Protein 1N83 (pdb70)

Structure (mmCIF, N/CA/C/O backbone):
data_1N83
#
_entry.id   1N83
#
_cell.length_a   54.800
_cell.length_b   49.700
_cell.length_c   60.500
_cell.angle_alpha   90.00
_cell.angle_beta   98.40
_cell.angle_gamma   90.00
#
_symmetry.space_group_name_H-M   'P 1 21 1'
#
loop_
_entity.id
_entity.type
_entity.pdbx_description
1 polymer 'Nuclear receptor ROR-alpha'
2 non-polymer CHOLESTEROL
3 water water
#
loop_
_atom_site.group_PDB
_atom_site.id
_atom_site.type_symbol
_atom_site.label_atom_id
_atom_site.label_alt_id
_atom_site.label_comp_id
_atom_site.label_asym_id
_atom_site.label_entity_id
_atom_site.label_seq_id
_atom_site.pdbx_PDB_ins_code
_atom_site.Cartn_x
_atom_site.Cartn_y
_atom_site.Cartn_z
_atom_site.occupancy
_atom_site.B_iso_or_equiv
_atom_site.auth_seq_id
_atom_site.auth_comp_id
_atom_site.auth_asym_id
_atom_site.auth_atom_id
_atom_site.pdbx_PDB_model_num
ATOM 1 N N . HIS A 1 8 ? -18.463 28.832 -10.254 1.00 38.88 261 HIS A N 1
ATOM 2 C CA . HIS A 1 8 ? -17.572 28.091 -11.191 1.00 38.57 261 HIS A CA 1
ATOM 3 C C . HIS A 1 8 ? -16.601 29.029 -11.923 1.00 37.93 261 HIS A C 1
ATOM 4 O O . HIS A 1 8 ? -15.391 28.907 -11.801 1.00 37.35 261 HIS A O 1
ATOM 11 N N . HIS A 1 9 ? -17.132 29.878 -12.790 1.00 37.09 262 HIS A N 1
ATOM 12 C CA . HIS A 1 9 ? -16.363 30.970 -13.370 1.00 36.79 262 HIS A CA 1
ATOM 13 C C . HIS A 1 9 ? -15.522 31.782 -12.370 1.00 36.28 262 HIS A C 1
ATOM 14 O O . HIS A 1 9 ? -14.378 32.106 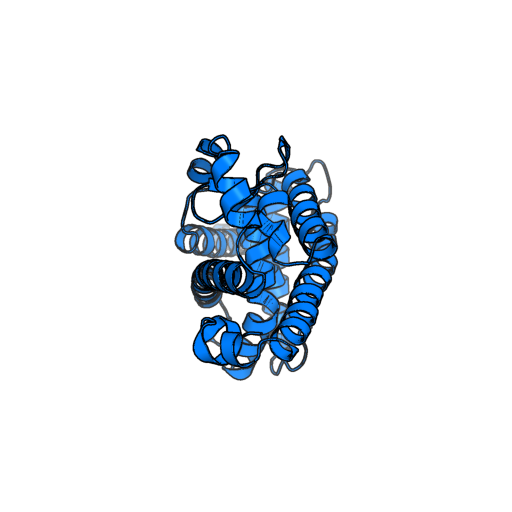-12.676 1.00 35.96 262 HIS A O 1
ATOM 21 N N . LEU A 1 10 ? -16.044 32.087 -11.187 1.00 35.90 263 LEU A N 1
ATOM 22 C CA . LEU A 1 10 ? -15.233 32.804 -10.200 1.00 36.06 263 LEU A CA 1
ATOM 23 C C . LEU A 1 10 ? -14.078 31.927 -9.746 1.00 36.31 263 LEU A C 1
ATOM 24 O O . LEU A 1 10 ? -12.947 32.389 -9.619 1.00 36.41 263 LEU A O 1
ATOM 29 N N . GLU A 1 11 ? -14.369 30.656 -9.503 1.00 36.78 264 GLU A N 1
ATOM 30 C CA . GLU A 1 11 ? -13.346 29.713 -9.061 1.00 37.37 264 GLU A CA 1
ATOM 31 C C . GLU A 1 11 ? -12.200 29.663 -10.069 1.00 37.13 264 GLU A C 1
ATOM 32 O O . GLU A 1 11 ? -11.029 29.605 -9.694 1.00 37.14 264 GLU A O 1
ATOM 38 N N . VAL A 1 12 ? -12.535 29.681 -11.354 1.00 36.68 265 VAL A N 1
ATOM 39 C CA . VAL A 1 12 ? -11.524 29.683 -12.400 1.00 36.50 265 VAL A CA 1
ATOM 40 C C . VAL A 1 12 ? -10.692 30.967 -12.350 1.00 36.37 265 VAL A C 1
ATOM 41 O O . VAL A 1 12 ? -9.471 30.928 -12.475 1.00 36.17 265 VAL A O 1
ATOM 45 N N . LEU A 1 13 ? -11.352 32.106 -12.162 1.00 35.97 266 LEU A N 1
ATOM 46 C CA . LEU A 1 13 ? -10.651 33.384 -12.114 1.00 36.30 266 LEU A CA 1
ATOM 47 C C . LEU A 1 13 ? -9.629 33.428 -10.976 1.00 36.70 266 LEU A C 1
ATOM 48 O O . LEU A 1 13 ? -8.646 34.158 -11.052 1.00 37.05 266 LEU A O 1
ATOM 53 N N . PHE A 1 14 ? -9.862 32.637 -9.937 1.00 37.26 267 PHE A N 1
ATOM 54 C CA . PHE A 1 14 ? -9.000 32.645 -8.754 1.00 38.00 267 PHE A CA 1
ATOM 55 C C . PHE A 1 14 ? -8.012 31.498 -8.636 1.00 38.62 267 PHE A C 1
ATOM 56 O O . PHE A 1 14 ? -7.081 31.567 -7.834 1.00 38.68 267 PHE A O 1
ATOM 64 N N . GLN A 1 15 ? -8.212 30.463 -9.439 1.00 39.30 268 GLN A N 1
ATOM 65 C CA . GLN A 1 15 ? -7.409 29.240 -9.371 1.00 39.80 268 GLN A CA 1
ATOM 66 C C . GLN A 1 15 ? -5.895 29.443 -9.197 1.00 39.58 268 GLN A C 1
ATOM 67 O O . GLN A 1 15 ? -5.276 28.770 -8.369 1.00 39.71 268 GLN A O 1
ATOM 73 N N . GLY A 1 16 ? -5.303 30.351 -9.970 1.00 38.99 269 GLY A N 1
ATOM 74 C CA . GLY A 1 16 ? -3.868 30.596 -9.907 1.00 38.57 269 GLY A CA 1
ATOM 75 C C . GLY A 1 16 ? -3.374 31.064 -8.547 1.00 38.05 269 GLY A C 1
ATOM 76 O O . GLY A 1 16 ? -2.649 30.342 -7.858 1.00 38.11 269 GLY A O 1
ATOM 77 N N . PRO A 1 17 ? -3.743 32.285 -8.168 1.00 37.04 270 PRO A N 1
ATOM 78 C CA . PRO A 1 17 ? -3.379 32.831 -6.860 1.00 36.25 270 PRO A CA 1
ATOM 79 C C . PRO A 1 17 ? -3.867 31.943 -5.720 1.00 35.46 270 PRO A C 1
ATOM 80 O O . PRO A 1 17 ? -3.190 31.845 -4.689 1.00 34.48 270 PRO A O 1
ATOM 84 N N . ALA A 1 18 ? -5.026 31.314 -5.896 1.00 34.32 271 ALA A N 1
ATOM 85 C CA . ALA A 1 18 ? -5.565 30.430 -4.877 1.00 33.89 271 ALA A CA 1
ATOM 86 C C . ALA A 1 18 ? -4.576 29.312 -4.606 1.00 33.49 271 ALA A C 1
ATOM 87 O O . ALA A 1 18 ? -4.355 28.945 -3.459 1.00 32.97 271 ALA A O 1
ATOM 89 N N . GLU A 1 19 ? -3.996 28.775 -5.676 1.00 33.35 272 GLU A N 1
ATOM 90 C CA . GLU A 1 19 ? -3.037 27.680 -5.562 1.00 33.44 272 GLU A CA 1
ATOM 91 C C . GLU A 1 19 ? -1.803 28.134 -4.791 1.00 32.64 272 GLU A C 1
ATOM 92 O O . GLU A 1 19 ? -1.316 27.412 -3.915 1.00 31.92 272 GLU A O 1
ATOM 98 N N . LEU A 1 20 ? -1.309 29.328 -5.112 1.00 32.02 273 LEU A N 1
ATOM 99 C CA . LEU A 1 20 ? -0.130 29.874 -4.449 1.00 31.64 273 LEU A CA 1
ATOM 100 C C . LEU A 1 20 ? -0.432 30.052 -2.979 1.00 30.68 273 LEU A C 1
ATOM 101 O O . LEU A 1 20 ? 0.355 29.656 -2.111 1.00 29.93 273 LEU A O 1
ATOM 106 N N . GLU A 1 21 ? -1.575 30.666 -2.687 1.00 29.59 274 GLU A N 1
ATOM 107 C CA . GLU A 1 21 ? -1.973 30.874 -1.305 1.00 28.89 274 GLU A CA 1
ATOM 108 C C . GLU A 1 21 ? -2.162 29.553 -0.568 1.00 28.26 274 GLU A C 1
ATOM 109 O O . GLU A 1 21 ? -1.740 29.413 0.569 1.00 27.97 274 GLU A O 1
ATOM 115 N N . HIS A 1 22 ? -2.807 28.588 -1.212 1.00 28.37 275 HIS A N 1
ATOM 116 C CA . HIS A 1 22 ? -3.036 27.286 -0.605 1.00 28.45 275 HIS A CA 1
ATOM 117 C C . HIS A 1 22 ? -1.697 26.651 -0.216 1.00 27.63 275 HIS A C 1
ATOM 118 O O . HIS A 1 22 ? -1.546 26.137 0.888 1.00 28.16 275 HIS A O 1
ATOM 125 N N . LEU A 1 23 ? -0.737 26.676 -1.131 1.00 26.37 276 LEU A N 1
ATOM 126 C CA . LEU A 1 23 ? 0.581 26.093 -0.855 1.00 25.96 276 LEU A CA 1
ATOM 127 C C . LEU A 1 23 ? 1.328 26.880 0.228 1.00 25.45 276 LEU A C 1
ATOM 128 O O . LEU A 1 23 ? 2.059 26.316 1.037 1.00 25.48 276 LEU A O 1
ATOM 133 N N . ALA A 1 24 ? 1.168 28.191 0.230 1.00 25.04 277 ALA A N 1
ATOM 134 C CA . ALA A 1 24 ? 1.774 29.012 1.267 1.00 24.99 277 ALA A CA 1
ATOM 135 C C . ALA A 1 24 ? 1.175 28.674 2.637 1.00 25.18 277 ALA A C 1
ATOM 136 O O . ALA A 1 24 ? 1.897 28.489 3.627 1.00 24.48 277 ALA A O 1
ATOM 138 N N . GLN A 1 25 ? -0.151 28.591 2.706 1.00 25.18 278 GLN A N 1
ATOM 139 C CA . GLN A 1 25 ? -0.827 28.308 3.962 1.00 25.64 278 GLN A CA 1
ATOM 140 C C . GLN A 1 25 ? -0.488 26.919 4.503 1.00 24.84 278 GLN A C 1
ATOM 141 O O . GLN A 1 25 ? -0.310 26.734 5.698 1.00 25.53 278 GLN A O 1
ATOM 147 N N . ASN A 1 26 ? -0.358 25.954 3.609 1.00 24.68 279 ASN A N 1
ATOM 148 C CA . ASN A 1 26 ? -0.042 24.591 3.983 1.00 25.01 279 ASN A CA 1
ATOM 149 C C . ASN A 1 26 ? 1.332 24.488 4.630 1.00 23.66 279 ASN A C 1
ATOM 150 O O . ASN A 1 26 ? 1.485 23.899 5.702 1.00 24.54 279 ASN A O 1
ATOM 155 N N . ILE A 1 27 ? 2.322 25.048 3.947 1.00 22.83 280 ILE A N 1
ATOM 156 C CA . ILE A 1 27 ? 3.696 25.023 4.449 1.00 22.28 280 ILE A CA 1
ATOM 157 C C . ILE A 1 27 ? 3.808 25.862 5.720 1.00 22.11 280 ILE A C 1
ATOM 158 O O . ILE A 1 27 ? 4.466 25.462 6.676 1.00 21.42 280 ILE A O 1
ATOM 163 N N . SER A 1 28 ? 3.139 27.012 5.748 1.00 21.36 281 SER A N 1
ATOM 164 C CA . SER A 1 28 ? 3.141 27.862 6.929 1.00 22.26 281 SER A CA 1
ATOM 165 C C . SER A 1 28 ? 2.592 27.131 8.167 1.00 22.20 281 SER A C 1
ATOM 166 O O . SER A 1 28 ? 3.107 27.293 9.279 1.00 22.06 281 SER A O 1
ATOM 169 N N . LYS A 1 29 ? 1.552 26.325 7.976 1.00 22.57 282 LYS A N 1
ATOM 170 C CA . LYS A 1 29 ? 0.958 25.570 9.061 1.00 23.55 282 LYS A CA 1
ATOM 171 C C . LYS A 1 29 ? 1.902 24.480 9.513 1.00 23.19 282 LYS A C 1
ATOM 172 O O . LYS A 1 29 ? 2.082 24.243 10.696 1.00 23.96 282 LYS A O 1
ATOM 178 N N . SER A 1 30 ? 2.521 23.822 8.550 1.00 22.49 283 SER A N 1
ATOM 179 C CA . SER A 1 30 ? 3.439 22.751 8.864 1.00 21.96 283 SER A CA 1
ATOM 180 C C . SER A 1 30 ? 4.588 23.268 9.695 1.00 21.44 283 SER A C 1
ATOM 181 O O . SER A 1 30 ? 4.991 22.615 10.645 1.00 22.51 283 SER A O 1
ATOM 184 N N . HIS A 1 31 ? 5.076 24.448 9.345 1.00 21.49 284 HIS A N 1
ATOM 185 C CA . HIS A 1 31 ? 6.158 25.097 10.084 1.00 21.17 284 HIS A CA 1
ATOM 186 C C . HIS A 1 31 ? 5.676 25.414 11.503 1.00 21.85 284 HIS A C 1
ATOM 187 O O . HIS A 1 31 ? 6.322 25.089 12.488 1.00 20.93 284 HIS A O 1
ATOM 194 N N . LEU A 1 32 ? 4.516 26.060 11.591 1.00 22.85 285 LEU A N 1
ATOM 195 C CA . LEU A 1 32 ? 3.958 26.426 12.889 1.00 23.95 285 LEU A CA 1
ATOM 196 C C . LEU A 1 32 ? 3.875 25.224 13.821 1.00 23.83 285 LEU A C 1
ATOM 197 O O . LEU A 1 32 ? 4.240 25.309 15.007 1.00 25.03 285 LEU A O 1
ATOM 202 N N . GLU A 1 33 ? 3.449 24.091 13.271 1.00 23.83 286 GLU A N 1
ATOM 203 C CA . GLU A 1 33 ? 3.191 22.895 14.045 1.00 24.57 286 GLU A CA 1
ATOM 204 C C . GLU A 1 33 ? 4.437 22.055 14.323 1.00 24.04 286 GLU A C 1
ATOM 205 O O . GLU A 1 33 ? 4.371 21.089 15.076 1.00 25.03 286 GLU A O 1
ATOM 211 N N . THR A 1 34 ? 5.573 22.440 13.746 1.00 23.71 287 THR A N 1
ATOM 212 C CA . THR A 1 34 ? 6.809 21.694 13.950 1.00 23.19 287 THR A CA 1
ATOM 213 C C . THR A 1 34 ? 7.957 22.537 14.504 1.00 23.96 287 THR A C 1
ATOM 214 O O . THR A 1 34 ? 9.111 22.159 14.349 1.00 23.71 287 THR A O 1
ATOM 218 N N . CYS A 1 35 ? 7.636 23.682 15.101 1.00 25.15 288 CYS A N 1
ATOM 219 C CA . CYS A 1 35 ? 8.608 24.467 15.862 1.00 26.35 288 CYS A CA 1
ATOM 220 C C . CYS A 1 35 ? 8.251 24.323 17.336 1.00 27.80 288 CYS A C 1
ATOM 221 O O . CYS A 1 35 ? 7.069 24.389 17.701 1.00 27.89 288 CYS A O 1
ATOM 224 N N . GLN A 1 36 ? 9.251 24.117 18.192 1.00 28.77 289 GLN A N 1
ATOM 225 C CA . GLN A 1 36 ? 8.981 23.945 19.617 1.00 30.57 289 GLN A CA 1
ATOM 226 C C . GLN A 1 36 ? 8.356 25.176 20.266 1.00 31.00 289 GLN A C 1
ATOM 227 O O . GLN A 1 36 ? 7.476 25.037 21.121 1.00 32.67 289 GLN A O 1
ATOM 233 N N . TYR A 1 37 ? 8.789 26.371 19.864 1.00 31.24 290 TYR A N 1
ATOM 234 C CA . TYR A 1 37 ? 8.282 27.606 20.449 1.00 31.58 290 TYR A CA 1
ATOM 235 C C . TYR A 1 37 ? 7.825 28.629 19.424 1.00 31.29 290 TYR A C 1
ATOM 236 O O . TYR A 1 37 ? 8.330 28.677 18.300 1.00 30.42 290 TYR A O 1
ATOM 245 N N . LEU A 1 38 ? 6.878 29.467 19.839 1.00 30.96 291 LEU A N 1
ATOM 246 C CA . LEU A 1 38 ? 6.380 30.530 19.007 1.00 31.08 291 LEU A CA 1
ATOM 247 C C . LEU A 1 38 ? 7.460 31.597 18.906 1.00 30.48 291 LEU A C 1
ATOM 248 O O . LEU A 1 38 ? 8.281 31.755 19.817 1.00 30.13 291 LEU A O 1
ATOM 253 N N . ARG A 1 39 ? 7.453 32.315 17.793 1.00 30.05 292 ARG A N 1
ATOM 254 C CA . ARG A 1 39 ? 8.408 33.371 17.549 1.00 30.00 292 ARG A CA 1
ATOM 255 C C . ARG A 1 39 ? 8.352 34.331 18.735 1.00 29.76 292 ARG A C 1
ATOM 256 O O . ARG A 1 39 ? 9.368 34.670 19.334 1.00 28.85 292 ARG A O 1
ATOM 264 N N . GLU A 1 40 ? 7.134 34.730 19.080 1.00 30.07 293 GLU A N 1
ATOM 265 C CA . GLU A 1 40 ? 6.895 35.681 20.157 1.00 30.36 293 GLU A CA 1
ATOM 266 C C . GLU A 1 40 ? 7.483 35.201 21.498 1.00 29.40 293 GLU A C 1
ATOM 267 O O . GLU A 1 40 ? 8.056 36.004 22.252 1.00 28.58 293 GLU A O 1
ATOM 273 N N . GLU A 1 41 ? 7.351 33.908 21.788 1.00 28.96 294 GLU A N 1
ATOM 274 C CA . GLU A 1 41 ? 7.869 33.322 23.029 1.00 29.57 294 GLU A CA 1
ATOM 275 C C . GLU A 1 41 ? 9.387 33.460 23.104 1.00 28.39 294 GLU A C 1
ATOM 276 O O . GLU A 1 41 ? 9.940 33.825 24.140 1.00 28.59 294 GLU A O 1
ATOM 282 N N . LEU A 1 42 ? 10.060 33.163 21.997 1.00 26.49 295 LEU A N 1
ATOM 283 C CA . LEU A 1 42 ? 11.513 33.274 21.945 1.00 25.26 295 LEU A CA 1
ATOM 284 C C . LEU A 1 42 ? 11.974 34.716 22.081 1.00 24.60 295 LEU A C 1
ATOM 285 O O . LEU A 1 42 ? 12.969 35.000 22.729 1.00 22.92 295 LEU A O 1
ATOM 290 N N . GLN A 1 43 ? 11.262 35.632 21.435 1.00 24.68 296 GLN A N 1
ATOM 291 C CA . GLN A 1 43 ? 11.646 37.034 21.446 1.00 25.41 296 GLN A CA 1
ATOM 292 C C . GLN A 1 43 ? 11.490 37.633 22.839 1.00 25.24 296 GLN A C 1
ATOM 293 O O . GLN A 1 43 ? 12.264 38.492 23.232 1.00 25.20 296 GLN A O 1
ATOM 299 N N . GLN A 1 44 ? 10.507 37.138 23.582 1.00 25.51 297 GLN A N 1
ATOM 300 C CA . GLN A 1 44 ? 10.176 37.680 24.901 1.00 25.99 297 GLN A CA 1
ATOM 301 C C . GLN A 1 44 ? 11.266 37.416 25.930 1.00 25.07 297 GLN A C 1
ATOM 302 O O . GLN A 1 44 ? 11.414 38.164 26.907 1.00 24.94 297 GLN A O 1
ATOM 308 N N . ILE A 1 45 ? 12.061 36.382 25.683 1.00 23.55 298 ILE A N 1
ATOM 309 C CA . ILE A 1 45 ? 13.109 36.000 26.620 1.00 22.22 298 ILE A CA 1
ATOM 310 C C . ILE A 1 45 ? 14.557 36.232 26.161 1.00 21.12 298 ILE A C 1
ATOM 311 O O . ILE A 1 45 ? 15.482 35.716 26.760 1.00 20.67 298 ILE A O 1
ATOM 316 N N . THR A 1 46 ? 14.773 37.057 25.138 1.00 20.32 299 THR A N 1
ATOM 317 C CA . THR A 1 46 ? 16.135 37.332 24.695 1.00 20.53 299 THR A CA 1
ATOM 318 C C . THR A 1 46 ? 16.993 37.918 25.826 1.00 20.19 299 THR A C 1
ATOM 319 O O . THR A 1 46 ? 18.209 37.775 25.844 1.00 20.39 299 THR A O 1
ATOM 323 N N . TRP A 1 47 ? 16.366 38.581 26.791 1.00 20.44 300 TRP A N 1
ATOM 324 C CA . TRP A 1 47 ? 17.125 39.107 27.923 1.00 20.22 300 TRP A CA 1
ATOM 325 C C . TRP A 1 47 ? 17.710 38.068 28.850 1.00 19.79 300 TRP A C 1
ATOM 326 O O . TRP A 1 47 ? 18.648 38.337 29.616 1.00 20.38 300 TRP A O 1
ATOM 337 N N . GLN A 1 48 ? 17.166 36.857 28.785 1.00 19.54 301 GLN A N 1
ATOM 338 C CA . GLN A 1 48 ? 17.616 35.825 29.670 1.00 18.89 301 GLN A CA 1
ATOM 339 C C . GLN A 1 48 ? 18.909 35.231 29.178 1.00 18.96 301 GLN A C 1
ATOM 340 O O . GLN A 1 48 ? 18.924 34.044 28.784 1.00 19.89 301 GLN A O 1
ATOM 346 N N . THR A 1 49 ? 20.007 35.958 29.252 1.00 18.61 302 THR A N 1
ATOM 347 C CA . THR A 1 49 ? 21.293 35.450 28.821 1.00 18.19 302 THR A CA 1
ATOM 348 C C . THR A 1 49 ? 21.941 34.682 29.959 1.00 18.05 302 THR A C 1
ATOM 349 O O . THR A 1 49 ? 21.612 34.881 31.123 1.00 17.85 302 THR A O 1
ATOM 353 N N . PHE A 1 50 ? 22.890 33.820 29.622 1.00 18.34 303 PHE A N 1
ATOM 354 C CA . PHE A 1 50 ? 23.642 33.122 30.645 1.00 18.44 303 PHE A CA 1
ATOM 355 C C . PHE A 1 50 ? 24.396 34.104 31.541 1.00 19.39 303 PHE A C 1
ATOM 356 O O . PHE A 1 50 ? 24.950 35.114 31.071 1.00 19.97 303 PHE A O 1
ATOM 364 N N . LEU A 1 51 ? 24.378 33.797 32.825 1.00 20.06 304 LEU A N 1
ATOM 365 C CA . LEU A 1 51 ? 25.116 34.572 33.816 1.00 21.26 304 LEU A CA 1
ATOM 366 C C . LEU A 1 51 ? 26.606 34.341 33.623 1.00 22.73 304 LEU A C 1
ATOM 367 O O . LEU A 1 51 ? 27.029 33.297 33.139 1.00 22.71 304 LEU A O 1
ATOM 372 N N . GLN A 1 52 ? 27.420 35.317 34.017 1.00 24.58 305 GLN A N 1
ATOM 373 C CA . GLN A 1 52 ? 28.849 35.187 33.818 1.00 26.01 305 GLN A CA 1
ATOM 374 C C . GLN A 1 52 ? 29.383 33.852 34.363 1.00 26.22 305 GLN A C 1
ATOM 375 O O . GLN A 1 52 ? 30.210 33.226 33.719 1.00 26.16 305 GLN A O 1
ATOM 381 N N . GLU A 1 53 ? 28.887 33.394 35.512 1.00 26.90 306 GLU A N 1
ATOM 382 C CA . GLU A 1 53 ? 29.358 32.137 36.099 1.00 27.23 306 GLU A CA 1
ATOM 383 C C . GLU A 1 53 ? 28.977 30.937 35.225 1.00 26.18 306 GLU A C 1
ATOM 384 O O . GLU A 1 53 ? 29.730 29.958 35.130 1.00 26.22 306 GLU A O 1
ATOM 390 N N . GLU A 1 54 ? 27.794 31.011 34.623 1.00 24.49 307 GLU A N 1
ATOM 391 C CA . GLU A 1 54 ? 27.297 29.967 33.726 1.00 23.17 307 GLU A CA 1
ATOM 392 C C . GLU A 1 54 ? 28.155 29.914 32.469 1.00 22.39 307 GLU A C 1
ATOM 393 O O . GLU A 1 54 ? 28.497 28.831 31.994 1.00 20.90 307 GLU A O 1
ATOM 399 N N . ILE A 1 55 ? 28.520 31.079 31.936 1.00 21.48 308 ILE A N 1
ATOM 400 C CA . ILE A 1 55 ? 29.381 31.122 30.762 1.00 21.98 308 ILE A CA 1
ATOM 401 C C . ILE A 1 55 ? 30.720 30.463 31.097 1.00 23.00 308 ILE A C 1
ATOM 402 O O . ILE A 1 55 ? 31.249 29.633 30.334 1.00 22.44 308 ILE A O 1
ATOM 407 N N . GLU A 1 56 ? 31.257 30.820 32.257 1.00 23.76 309 GLU A N 1
ATOM 408 C CA . GLU A 1 56 ? 32.513 30.245 32.727 1.00 24.61 309 GLU A CA 1
ATOM 409 C C . GLU A 1 56 ? 32.393 28.729 32.851 1.00 24.14 309 GLU A C 1
ATOM 410 O O . GLU A 1 56 ? 33.305 28.007 32.471 1.00 24.19 309 GLU A O 1
ATOM 416 N N . ASN A 1 57 ? 31.249 28.250 33.322 1.00 23.99 310 ASN A N 1
ATOM 417 C CA . ASN A 1 57 ? 31.040 26.824 33.464 1.00 23.75 310 ASN A CA 1
ATOM 418 C C . ASN A 1 57 ? 31.102 26.140 32.091 1.00 22.75 310 ASN A C 1
ATOM 419 O O . ASN A 1 57 ? 31.713 25.092 31.947 1.00 23.61 310 ASN A O 1
ATOM 424 N N . TYR A 1 58 ? 30.502 26.738 31.066 1.00 21.49 311 TYR A N 1
ATOM 425 C CA . TYR A 1 58 ? 30.581 26.126 29.736 1.00 20.69 311 TYR A CA 1
ATOM 426 C C . TYR A 1 58 ? 32.010 26.130 29.202 1.00 21.27 311 TYR A C 1
ATOM 427 O O . TYR A 1 58 ? 32.445 25.171 28.566 1.00 20.55 311 TYR A O 1
ATOM 436 N N . GLN A 1 59 ? 32.729 27.232 29.443 1.00 22.06 312 GLN A N 1
ATOM 437 C CA . GLN A 1 59 ? 34.105 27.352 28.977 1.00 23.45 312 GLN A CA 1
ATOM 438 C C . GLN A 1 59 ? 35.017 26.366 29.688 1.00 24.09 312 GLN A C 1
ATOM 439 O O . GLN A 1 59 ? 36.029 25.944 29.136 1.00 25.28 312 GLN A O 1
ATOM 445 N N . ASN A 1 60 ? 34.652 25.984 30.905 1.00 24.89 313 ASN A N 1
ATOM 446 C CA . ASN A 1 60 ? 35.431 25.009 31.659 1.00 25.52 313 ASN A CA 1
ATOM 447 C C . ASN A 1 60 ? 35.172 23.570 31.192 1.00 24.59 313 ASN A C 1
ATOM 448 O O . ASN A 1 60 ? 35.909 22.648 31.567 1.00 25.41 313 ASN A O 1
ATOM 453 N N . LYS A 1 61 ? 34.128 23.351 30.386 1.00 22.95 314 LYS A N 1
ATOM 454 C CA . LYS A 1 61 ? 33.855 21.985 29.921 1.00 22.18 314 LYS A CA 1
ATOM 455 C C . LYS A 1 61 ? 34.926 21.583 28.921 1.00 21.71 314 LYS A C 1
ATOM 456 O O . LYS A 1 61 ? 35.423 22.417 28.161 1.00 21.93 314 LYS A O 1
ATOM 462 N N . GLN A 1 62 ? 35.284 20.301 28.937 1.00 21.73 315 GLN A N 1
ATOM 463 C CA . GLN A 1 62 ? 36.283 19.778 28.017 1.00 21.82 315 GLN A CA 1
ATOM 464 C C . GLN A 1 62 ? 35.700 19.772 26.612 1.00 21.09 315 GLN A C 1
ATOM 465 O O . GLN A 1 62 ? 34.493 19.719 26.437 1.00 19.58 315 GLN A O 1
ATOM 471 N N . ARG A 1 63 ? 36.565 19.826 25.616 1.00 21.19 316 ARG A N 1
ATOM 472 C CA . ARG A 1 63 ? 36.132 19.923 24.231 1.00 21.56 316 ARG A CA 1
ATOM 473 C C . ARG A 1 63 ? 35.070 18.885 23.849 1.00 20.51 316 ARG A C 1
ATOM 474 O O . ARG A 1 63 ? 34.021 19.216 23.274 1.00 20.34 316 ARG A O 1
ATOM 482 N N . GLU A 1 64 ? 35.315 17.628 24.203 1.00 20.41 317 GLU A N 1
ATOM 483 C CA . GLU A 1 64 ? 34.394 16.558 23.818 1.00 19.62 317 GLU A CA 1
ATOM 484 C C . GLU A 1 64 ? 33.057 16.667 24.544 1.00 18.45 317 GLU A C 1
ATOM 485 O O . GLU A 1 64 ? 32.024 16.253 24.007 1.00 18.19 317 GLU A O 1
ATOM 491 N N . VAL A 1 65 ? 33.087 17.223 25.748 1.00 17.59 318 VAL A N 1
ATOM 492 C CA . VAL A 1 65 ? 31.887 17.408 26.566 1.00 17.01 318 VAL A CA 1
ATOM 493 C C . VAL A 1 65 ? 31.019 18.481 25.913 1.00 16.50 318 VAL A C 1
ATOM 494 O O . VAL A 1 65 ? 29.820 18.295 25.700 1.00 15.20 318 VAL A O 1
ATOM 498 N N . MET A 1 66 ? 31.633 19.604 25.566 1.00 16.26 319 MET A N 1
ATOM 499 C CA . MET A 1 66 ? 30.879 20.665 24.904 1.00 16.45 319 MET A CA 1
ATOM 500 C C . MET A 1 66 ? 30.340 20.208 23.545 1.00 16.43 319 MET A C 1
ATOM 501 O O . MET A 1 66 ? 29.208 20.533 23.167 1.00 15.92 319 MET A O 1
ATOM 506 N N . TRP A 1 67 ? 31.142 19.455 22.807 1.00 15.62 320 TRP A N 1
ATOM 507 C CA . TRP A 1 67 ? 30.716 18.914 21.532 1.00 16.09 320 TRP A CA 1
ATOM 508 C C . TRP A 1 67 ? 29.509 18.012 21.719 1.00 15.04 320 TRP A C 1
ATOM 509 O O . TRP A 1 67 ? 28.534 18.099 20.983 1.00 14.55 320 TRP A O 1
ATOM 520 N N . GLN A 1 68 ? 29.570 17.112 22.695 1.00 15.75 321 GLN A N 1
ATOM 521 C CA . GLN A 1 68 ? 28.457 16.183 22.868 1.00 15.85 321 GLN A CA 1
ATOM 522 C C . GLN A 1 68 ? 27.176 16.920 23.193 1.00 15.99 321 GLN A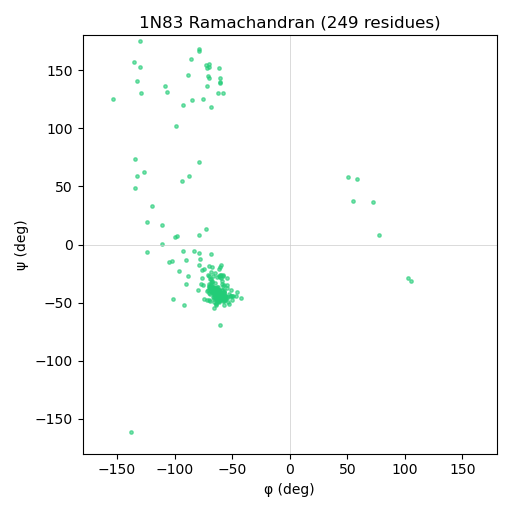 C 1
ATOM 523 O O . GLN A 1 68 ? 26.106 16.598 22.688 1.00 17.02 321 GLN A O 1
ATOM 529 N N . LEU A 1 69 ? 27.289 17.952 24.010 1.00 15.86 322 LEU A N 1
ATOM 530 C CA . LEU A 1 69 ? 26.114 18.721 24.392 1.00 15.49 322 LEU A CA 1
ATOM 531 C C . LEU A 1 69 ? 25.511 19.409 23.173 1.00 15.23 322 LEU A C 1
ATOM 532 O O . LEU A 1 69 ? 24.303 19.361 22.929 1.00 14.73 322 LEU A O 1
ATOM 537 N N . CYS A 1 70 ? 26.368 20.030 22.376 1.00 14.98 323 CYS A N 1
ATOM 538 C CA . CYS A 1 70 ? 25.907 20.715 21.176 1.00 15.73 323 CYS A CA 1
ATOM 539 C C . CYS A 1 70 ? 25.263 19.734 20.193 1.00 15.35 323 CYS A C 1
ATOM 540 O O . CYS A 1 70 ? 24.241 20.035 19.572 1.00 15.26 323 CYS A O 1
ATOM 543 N N . ALA A 1 71 ? 25.815 18.521 20.109 1.00 15.07 324 ALA A N 1
ATOM 544 C CA . ALA A 1 71 ? 25.270 17.518 19.227 1.00 15.22 324 ALA A CA 1
ATOM 545 C C . ALA A 1 71 ? 23.881 17.088 19.709 1.00 14.98 324 ALA A C 1
ATOM 546 O O . ALA A 1 71 ? 22.960 16.933 18.899 1.00 15.51 324 ALA A O 1
ATOM 548 N N . ILE A 1 72 ? 23.718 16.936 21.029 1.00 14.89 325 ILE A N 1
ATOM 549 C CA . ILE A 1 72 ? 22.407 16.608 21.580 1.00 15.44 325 ILE A CA 1
ATOM 550 C C . ILE A 1 72 ? 21.387 17.697 21.232 1.00 15.40 325 ILE A C 1
ATOM 551 O O . ILE A 1 72 ? 20.291 17.408 20.752 1.00 15.85 325 ILE A O 1
ATOM 556 N N . LYS A 1 73 ? 21.760 18.954 21.427 1.00 16.16 326 LYS A N 1
ATOM 557 C CA . LYS A 1 73 ? 20.823 20.045 21.195 1.00 16.46 326 LYS A CA 1
ATOM 558 C C . LYS A 1 73 ? 20.491 20.237 19.709 1.00 16.28 326 LYS A C 1
ATOM 559 O O . LYS A 1 73 ? 19.337 20.530 19.352 1.00 17.15 326 LYS A O 1
ATOM 565 N N . ILE A 1 74 ? 21.479 20.053 18.838 1.00 16.44 327 ILE A N 1
ATOM 566 C CA . ILE A 1 74 ? 21.243 20.100 17.388 1.00 17.76 327 ILE A CA 1
ATOM 567 C C . ILE A 1 74 ? 20.282 19.011 16.980 1.00 17.71 327 ILE A C 1
ATOM 568 O O . ILE A 1 74 ? 19.362 19.220 16.185 1.00 17.89 327 ILE A O 1
ATOM 573 N N . THR A 1 75 ? 20.490 17.826 17.532 1.00 17.27 328 THR A N 1
ATOM 574 C CA . THR A 1 75 ? 19.662 16.686 17.190 1.00 18.20 328 THR A CA 1
ATOM 575 C C . THR A 1 75 ? 18.230 16.924 17.575 1.00 17.56 328 THR A C 1
ATOM 576 O O . THR A 1 75 ? 17.346 16.578 16.813 1.00 18.04 328 THR A O 1
ATOM 580 N N . GLU A 1 76 ? 17.995 17.537 18.733 1.00 17.95 329 GLU A N 1
ATOM 581 C CA . GLU A 1 76 ? 16.637 17.865 19.144 1.00 18.73 329 GLU A CA 1
ATOM 582 C C . GLU A 1 76 ? 15.973 18.742 18.096 1.00 18.08 329 GLU A C 1
ATOM 583 O O . GLU A 1 76 ? 14.825 18.507 17.703 1.00 20.20 329 GLU A O 1
ATOM 589 N N . ALA A 1 77 ? 16.695 19.746 17.628 1.00 17.03 330 ALA A N 1
ATOM 590 C CA . ALA A 1 77 ? 16.152 20.655 16.604 1.00 16.21 330 ALA A CA 1
ATOM 591 C C . ALA A 1 77 ? 15.892 19.919 15.293 1.00 16.94 330 ALA A C 1
ATOM 592 O O . ALA A 1 77 ? 14.886 20.145 14.619 1.00 17.61 330 ALA A O 1
ATOM 594 N N . ILE A 1 78 ? 16.797 19.019 14.941 1.00 16.85 331 ILE A N 1
ATOM 595 C CA . ILE A 1 78 ? 16.648 18.244 13.713 1.00 18.13 331 ILE A CA 1
ATOM 596 C C . ILE A 1 78 ? 15.382 17.379 13.743 1.00 19.17 331 ILE A C 1
ATOM 597 O O . ILE A 1 78 ? 14.674 17.260 12.749 1.00 19.42 331 ILE A O 1
ATOM 602 N N . GLN A 1 79 ? 15.093 16.774 14.880 1.00 20.28 332 GLN A N 1
ATOM 603 C CA . GLN A 1 79 ? 13.868 15.992 15.012 1.00 21.50 332 GLN A CA 1
ATOM 604 C C . GLN A 1 79 ? 12.641 16.781 14.553 1.00 20.60 332 GLN A C 1
ATOM 605 O O . GLN A 1 79 ? 11.809 16.259 13.817 1.00 22.11 332 GLN A O 1
ATOM 611 N N . TYR A 1 80 ? 12.559 18.043 14.954 1.00 20.23 333 TYR A N 1
ATOM 612 C CA . TYR A 1 80 ? 11.454 18.897 14.542 1.00 19.63 333 TYR A CA 1
ATOM 613 C C . TYR A 1 80 ? 11.484 19.124 13.034 1.00 19.09 333 TYR A C 1
ATOM 614 O O . TYR A 1 80 ? 10.443 19.159 12.381 1.00 18.65 333 TYR A O 1
ATOM 623 N N . VAL A 1 81 ? 12.676 19.298 12.479 1.00 17.98 334 VAL A N 1
ATOM 624 C CA . VAL A 1 81 ? 12.808 19.529 11.046 1.00 18.08 334 VAL A CA 1
ATOM 625 C C . VAL A 1 81 ? 12.355 18.285 10.288 1.00 18.40 334 VAL A C 1
ATOM 626 O O . VAL A 1 81 ? 11.734 18.399 9.229 1.00 19.11 334 VAL A O 1
ATOM 630 N N . VAL A 1 82 ? 12.648 17.104 10.821 1.00 18.71 335 VAL A N 1
ATOM 631 C CA . VAL A 1 82 ? 12.210 15.876 10.157 1.00 19.61 335 VAL A CA 1
ATOM 632 C C . VAL A 1 82 ? 10.673 15.869 10.093 1.00 19.95 335 VAL A C 1
ATOM 633 O O . VAL A 1 82 ? 10.104 15.521 9.065 1.00 20.39 335 VAL A O 1
ATOM 637 N N . GLU A 1 83 ? 10.014 16.281 11.175 1.00 20.55 336 GLU A N 1
ATOM 638 C CA . GLU A 1 83 ? 8.545 16.354 11.202 1.00 21.02 336 GLU A CA 1
ATOM 639 C C . GLU A 1 83 ? 8.015 17.360 10.191 1.00 20.63 336 GLU A C 1
ATOM 640 O O . GLU A 1 83 ? 6.955 17.163 9.595 1.00 21.04 336 GLU A O 1
ATOM 646 N N . PHE A 1 84 ? 8.742 18.457 10.013 1.00 19.74 337 PHE A N 1
ATOM 647 C CA . PHE A 1 84 ? 8.393 19.455 9.016 1.00 19.67 337 PHE A CA 1
ATOM 648 C C . PHE A 1 84 ? 8.485 18.833 7.612 1.00 19.57 337 PHE A C 1
ATOM 649 O O . PHE A 1 84 ? 7.532 18.912 6.815 1.00 19.28 337 PHE A O 1
ATOM 657 N N . ALA A 1 85 ? 9.622 1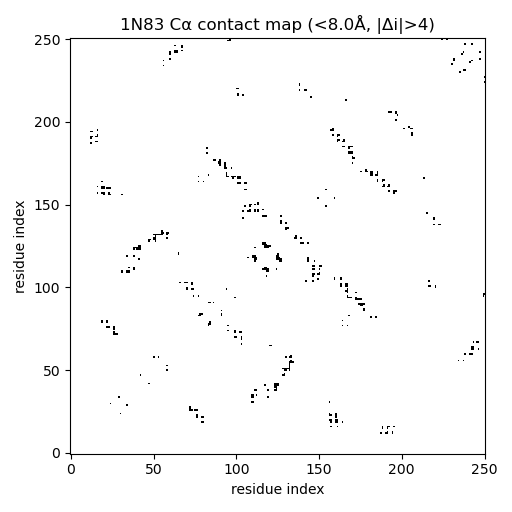8.210 7.311 1.00 19.70 338 ALA A N 1
ATOM 658 C CA . ALA A 1 85 ? 9.825 17.567 6.013 1.00 20.37 338 ALA A CA 1
ATOM 659 C C . ALA A 1 85 ? 8.694 16.614 5.688 1.00 21.27 338 ALA A C 1
ATOM 660 O O . ALA A 1 85 ? 8.185 16.607 4.561 1.00 22.25 338 ALA A O 1
ATOM 662 N N . LYS A 1 86 ? 8.297 15.814 6.668 1.00 22.15 339 LYS A N 1
ATOM 663 C CA . LYS A 1 86 ? 7.264 14.798 6.441 1.00 23.59 339 LYS A CA 1
ATOM 664 C C . LYS A 1 86 ? 5.968 15.413 5.946 1.00 24.40 339 LYS A C 1
ATOM 665 O O . LYS A 1 86 ? 5.190 14.765 5.244 1.00 23.95 339 LYS A O 1
ATOM 671 N N . ARG A 1 87 ? 5.744 16.669 6.297 1.00 24.98 340 ARG A N 1
ATOM 672 C CA . ARG A 1 87 ? 4.504 17.351 5.949 1.00 25.99 340 ARG A CA 1
ATOM 673 C C . ARG A 1 87 ? 4.565 18.117 4.650 1.00 26.15 340 ARG A C 1
ATOM 674 O O . ARG A 1 87 ? 3.545 18.641 4.200 1.00 27.07 340 ARG A O 1
ATOM 682 N N . ILE A 1 88 ? 5.740 18.191 4.036 1.00 25.90 341 ILE A N 1
ATOM 683 C CA . ILE A 1 88 ? 5.870 18.902 2.780 1.00 26.41 341 ILE A CA 1
ATOM 684 C C . ILE A 1 88 ? 5.259 18.016 1.716 1.00 27.01 341 ILE A C 1
ATOM 685 O O . ILE A 1 88 ? 5.634 16.853 1.581 1.00 26.60 341 ILE A O 1
ATOM 690 N N . ASP A 1 89 ? 4.309 18.564 0.967 1.00 28.14 342 ASP A N 1
ATOM 691 C CA . ASP A 1 89 ? 3.650 17.754 -0.044 1.00 28.96 342 ASP A CA 1
ATOM 692 C C . ASP A 1 89 ? 4.677 17.316 -1.069 1.00 27.94 342 ASP A C 1
ATOM 693 O O . ASP A 1 89 ? 5.479 18.118 -1.558 1.00 28.23 342 ASP A O 1
ATOM 698 N N . GLY A 1 90 ? 4.679 16.021 -1.352 1.00 27.43 343 GLY A N 1
ATOM 699 C CA . GLY A 1 90 ? 5.631 15.446 -2.273 1.00 26.46 343 GLY A CA 1
ATOM 700 C C . GLY A 1 90 ? 6.767 14.705 -1.596 1.00 25.48 343 GLY A C 1
ATOM 701 O O . GLY A 1 90 ? 7.298 13.757 -2.143 1.00 25.65 343 GLY A O 1
ATOM 702 N N . PHE A 1 91 ? 7.131 15.111 -0.386 1.00 25.28 344 PHE A N 1
ATOM 703 C CA . PHE A 1 91 ? 8.289 14.522 0.282 1.00 24.39 344 PHE A CA 1
ATOM 704 C C . PHE A 1 91 ? 8.148 13.019 0.580 1.00 24.84 344 PHE A C 1
ATOM 705 O O . PHE A 1 91 ? 9.054 12.226 0.286 1.00 24.86 344 PHE A O 1
ATOM 713 N N . MET A 1 92 ? 7.005 12.625 1.135 1.00 25.18 345 MET A N 1
ATOM 714 C CA . MET A 1 92 ? 6.761 11.231 1.460 1.00 26.20 345 MET A CA 1
ATOM 715 C C . MET A 1 92 ? 6.583 10.359 0.204 1.00 26.69 345 MET A C 1
ATOM 716 O O . MET A 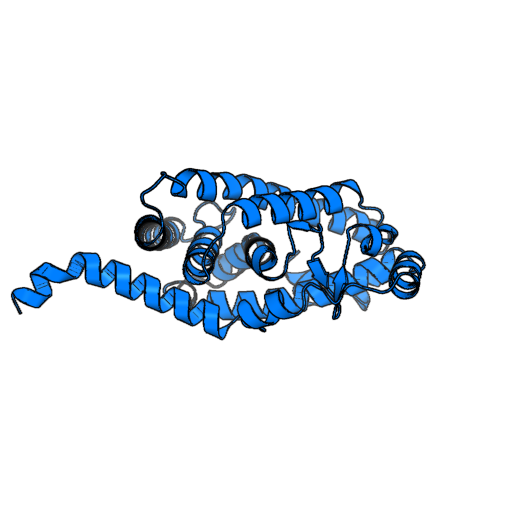1 92 ? 6.722 9.139 0.274 1.00 27.17 345 MET A O 1
ATOM 721 N N . GLU A 1 93 ? 6.291 10.984 -0.933 1.00 26.88 346 GLU A N 1
ATOM 722 C CA . GLU A 1 93 ? 6.099 10.261 -2.195 1.00 27.29 346 GLU A CA 1
ATOM 723 C C . GLU A 1 93 ? 7.426 9.874 -2.835 1.00 27.17 346 GLU A C 1
ATOM 724 O O . GLU A 1 93 ? 7.479 8.997 -3.697 1.00 26.66 346 GLU A O 1
ATOM 730 N N . LEU A 1 94 ? 8.503 10.528 -2.408 1.00 26.59 347 LEU A N 1
ATOM 731 C CA . LEU A 1 94 ? 9.828 10.258 -2.945 1.00 27.06 347 LEU A CA 1
ATOM 732 C C . LEU A 1 94 ? 10.324 8.923 -2.443 1.00 27.44 347 LEU A C 1
ATOM 733 O O . LEU A 1 94 ? 9.905 8.461 -1.390 1.00 28.45 347 LEU A O 1
ATOM 738 N N . CYS A 1 95 ? 11.215 8.294 -3.198 1.00 28.12 348 CYS A N 1
ATOM 739 C CA . CYS A 1 95 ? 11.823 7.062 -2.735 1.00 28.70 348 CYS A CA 1
ATOM 740 C C . CYS A 1 95 ? 12.587 7.375 -1.449 1.00 28.63 348 CYS A C 1
ATOM 741 O O . CYS A 1 95 ? 13.040 8.511 -1.240 1.00 27.76 348 CYS A O 1
ATOM 744 N N . GLN A 1 96 ? 12.705 6.377 -0.587 1.00 29.04 349 GLN A N 1
ATOM 745 C CA . GLN A 1 96 ? 13.401 6.517 0.688 1.00 29.31 349 GLN A CA 1
ATOM 746 C C . GLN A 1 96 ? 14.824 7.041 0.502 1.00 28.69 349 GLN A C 1
ATOM 747 O O . GLN A 1 96 ? 15.311 7.829 1.310 1.00 28.34 349 GLN A O 1
ATOM 753 N N . ASN A 1 97 ? 15.487 6.590 -0.560 1.00 27.99 350 ASN A N 1
ATOM 754 C CA . ASN A 1 97 ? 16.837 7.037 -0.867 1.00 27.66 350 ASN A CA 1
ATOM 755 C C . ASN A 1 97 ? 16.893 8.563 -0.957 1.00 25.84 350 ASN A C 1
ATOM 756 O O . ASN A 1 97 ? 17.803 9.180 -0.417 1.00 25.41 350 ASN A O 1
ATOM 761 N N . ASP A 1 98 ? 15.934 9.157 -1.663 1.00 23.80 351 ASP A N 1
ATOM 762 C CA . ASP A 1 98 ? 15.918 10.599 -1.870 1.00 23.35 351 ASP A CA 1
ATOM 763 C C . ASP A 1 98 ? 15.473 11.326 -0.596 1.00 21.99 351 ASP A C 1
ATOM 764 O O . ASP A 1 98 ? 15.937 12.440 -0.321 1.00 22.34 351 ASP A O 1
ATOM 769 N N . GLN A 1 99 ? 14.563 10.721 0.162 1.00 22.01 352 GLN A N 1
ATOM 770 C CA . GLN A 1 99 ? 14.109 11.373 1.387 1.00 21.48 352 GLN A CA 1
ATOM 771 C C . GLN A 1 99 ? 15.327 11.525 2.281 1.00 21.55 352 GLN A C 1
ATOM 772 O O . GLN A 1 99 ? 15.564 12.589 2.875 1.00 20.83 352 GLN A O 1
ATOM 778 N N . ILE A 1 100 ? 16.131 10.471 2.330 1.00 21.52 353 ILE A N 1
ATOM 779 C CA . ILE A 1 100 ? 17.337 10.467 3.157 1.00 21.43 353 ILE A CA 1
ATOM 780 C C . ILE A 1 100 ? 18.368 11.463 2.643 1.00 20.96 353 ILE A C 1
ATOM 781 O O . ILE A 1 100 ? 18.934 12.207 3.421 1.00 20.74 353 ILE A O 1
ATOM 786 N N . VAL A 1 101 ? 18.606 11.495 1.335 1.00 19.82 354 VAL A N 1
ATOM 787 C CA . VAL A 1 101 ? 19.557 12.454 0.767 1.00 19.68 354 VAL A CA 1
ATOM 788 C C . VAL A 1 101 ? 19.148 13.887 1.108 1.00 19.05 354 VAL A C 1
ATOM 789 O O . VAL A 1 101 ? 19.975 14.696 1.529 1.00 18.73 354 VAL A O 1
ATOM 793 N N . LEU A 1 102 ? 17.865 14.186 0.924 1.00 18.12 355 LEU A N 1
ATOM 794 C CA . LEU A 1 102 ? 17.379 15.540 1.191 1.00 17.92 355 LEU A CA 1
ATOM 795 C C . LEU A 1 102 ? 17.516 15.913 2.652 1.00 17.90 355 LEU A C 1
ATOM 796 O O . LEU A 1 102 ? 17.847 17.052 2.967 1.00 18.02 355 LEU A O 1
ATOM 801 N N . LEU A 1 103 ? 17.220 14.978 3.537 1.00 18.34 356 LEU A N 1
ATOM 802 C CA . LEU A 1 103 ? 17.336 15.265 4.969 1.00 19.10 356 LEU A CA 1
ATOM 803 C C . LEU A 1 103 ? 18.777 15.352 5.401 1.00 19.01 356 LEU A C 1
ATOM 804 O O . LEU A 1 103 ? 19.120 16.195 6.210 1.00 18.28 356 LEU A O 1
ATOM 809 N N . LYS A 1 104 ? 19.634 14.479 4.872 1.00 18.79 357 LYS A N 1
ATOM 810 C CA . LYS A 1 104 ? 21.036 14.537 5.238 1.00 19.03 357 LYS A CA 1
ATOM 811 C C . LYS A 1 104 ? 21.658 15.893 4.893 1.00 19.16 357 LYS A C 1
ATOM 812 O O . LYS A 1 104 ? 22.434 16.450 5.681 1.00 19.71 357 LYS A O 1
ATOM 818 N N . ALA A 1 105 ? 21.325 16.402 3.713 1.00 18.63 358 ALA A N 1
ATOM 819 C CA . ALA A 1 105 ? 21.854 17.654 3.227 1.00 19.19 358 ALA A CA 1
ATOM 820 C C . ALA A 1 105 ? 21.164 18.867 3.816 1.00 18.88 358 ALA A C 1
ATOM 821 O O . ALA A 1 105 ? 21.814 19.862 4.131 1.00 20.93 358 ALA A O 1
ATOM 823 N N . GLY A 1 106 ? 19.848 18.791 3.979 1.00 18.48 359 GLY A N 1
ATOM 824 C CA . GLY A 1 106 ? 19.079 19.967 4.299 1.00 17.73 359 GLY A CA 1
ATOM 825 C C . GLY A 1 106 ? 18.574 20.138 5.709 1.00 17.45 359 GLY A C 1
ATOM 826 O O . GLY A 1 106 ? 18.155 21.241 6.067 1.00 16.61 359 GLY A O 1
ATOM 827 N N . SER A 1 107 ? 18.582 19.078 6.509 1.00 17.03 360 SER A N 1
ATOM 828 C CA . SER A 1 107 ? 18.049 19.180 7.866 1.00 16.81 360 SER A CA 1
ATOM 829 C C . SER A 1 107 ? 18.794 20.274 8.651 1.00 15.96 360 SER A C 1
ATOM 830 O O . SER A 1 107 ? 18.171 21.123 9.286 1.00 15.70 360 SER A O 1
ATOM 833 N N . LEU A 1 108 ? 20.121 20.269 8.619 1.00 14.88 361 LEU A N 1
ATOM 834 C CA . LEU A 1 108 ? 20.882 21.287 9.338 1.00 15.19 361 LEU A CA 1
ATOM 835 C C . LEU A 1 108 ? 20.728 22.683 8.707 1.00 14.66 361 LEU A C 1
ATOM 836 O O . LEU A 1 108 ? 20.774 23.720 9.397 1.00 14.32 361 LEU A O 1
ATOM 841 N N . GLU A 1 109 ? 20.503 22.727 7.398 1.00 15.06 362 GLU A N 1
ATOM 842 C CA . GLU A 1 109 ? 20.256 24.008 6.744 1.00 15.53 362 GLU A CA 1
ATOM 843 C C . GLU A 1 109 ? 18.996 24.641 7.336 1.00 15.55 362 GLU A C 1
ATOM 844 O O . GLU A 1 109 ? 18.957 25.829 7.648 1.00 16.09 362 GLU A O 1
ATOM 850 N N . VAL A 1 110 ? 17.962 23.832 7.510 1.00 15.28 363 VAL A N 1
ATOM 851 C CA . VAL A 1 110 ? 16.721 24.342 8.060 1.00 15.84 363 VAL A CA 1
ATOM 852 C C . VAL A 1 110 ? 16.917 24.737 9.507 1.00 15.12 363 VAL A C 1
ATOM 853 O O . VAL A 1 110 ? 16.372 25.747 9.957 1.00 14.89 363 VAL A O 1
ATOM 857 N N . VAL A 1 111 ? 17.732 23.984 10.230 1.00 14.57 364 VAL A N 1
ATOM 858 C CA . VAL A 1 111 ? 18.033 24.343 11.616 1.00 14.70 364 VAL A CA 1
ATOM 859 C C . VAL A 1 111 ? 18.644 25.753 11.658 1.00 14.96 364 VAL A C 1
ATOM 860 O O . VAL A 1 111 ? 18.242 26.578 12.479 1.00 14.56 364 VAL A O 1
ATOM 864 N N . PHE A 1 112 ? 19.592 26.041 10.767 1.00 15.27 365 PHE A N 1
ATOM 865 C CA . PHE A 1 112 ? 20.238 27.349 10.775 1.00 15.55 365 PHE A CA 1
ATOM 866 C C . PHE A 1 112 ? 19.325 28.467 10.297 1.00 15.87 365 PHE A C 1
ATOM 867 O O . PHE A 1 112 ? 19.515 29.619 10.696 1.00 15.53 365 PHE A O 1
ATOM 875 N N . ILE A 1 113 ? 18.333 28.139 9.471 1.00 15.87 366 ILE A N 1
ATOM 876 C CA . ILE A 1 113 ? 17.326 29.126 9.089 1.00 16.49 366 ILE A CA 1
ATOM 877 C C . ILE A 1 113 ? 16.419 29.383 10.297 1.00 16.36 366 ILE A C 1
ATOM 878 O O . ILE A 1 113 ? 16.159 30.520 10.677 1.00 17.35 366 ILE A O 1
ATOM 883 N N . ARG A 1 114 ? 15.958 28.315 10.921 1.00 15.75 367 ARG A N 1
ATOM 884 C CA . ARG A 1 114 ? 15.117 28.426 12.109 1.00 15.90 367 ARG A CA 1
ATOM 885 C C . ARG A 1 114 ? 15.837 29.163 13.231 1.00 16.26 367 ARG A C 1
ATOM 886 O O . ARG A 1 114 ? 15.189 29.809 14.079 1.00 17.52 367 ARG A O 1
ATOM 894 N N . MET A 1 115 ? 17.170 29.107 13.234 1.00 15.97 368 MET A N 1
ATOM 895 C CA . MET A 1 115 ? 17.955 29.797 14.237 1.00 16.52 368 MET A CA 1
ATOM 896 C C . MET A 1 115 ? 17.610 31.293 14.298 1.00 17.25 368 MET A C 1
ATOM 897 O O . MET A 1 115 ? 17.609 31.871 15.380 1.00 18.25 368 MET A O 1
ATOM 902 N N . CYS A 1 116 ? 17.296 31.909 13.165 1.00 18.54 369 CYS A N 1
ATOM 903 C CA . CYS A 1 116 ? 17.082 33.349 13.158 1.00 20.43 369 CYS A CA 1
ATOM 904 C C . CYS A 1 116 ? 15.900 33.729 14.074 1.00 21.00 369 CYS A C 1
ATOM 905 O O . CYS A 1 116 ? 15.830 34.868 14.554 1.00 23.15 369 CYS A O 1
ATOM 908 N N . ARG A 1 117 ? 15.018 32.778 14.371 1.00 21.03 370 ARG A N 1
ATOM 909 C CA . ARG A 1 117 ? 13.900 33.005 15.280 1.00 21.31 370 ARG A CA 1
ATOM 910 C C . ARG A 1 117 ? 14.292 33.024 16.737 1.00 21.33 370 ARG A C 1
ATOM 911 O O . ARG A 1 117 ? 13.551 33.528 17.589 1.00 22.79 370 ARG A O 1
ATOM 919 N N . ALA A 1 118 ? 15.424 32.408 17.019 1.00 19.65 371 ALA A N 1
ATOM 920 C CA . ALA A 1 118 ? 15.902 32.222 18.363 1.00 18.72 371 ALA A CA 1
ATOM 921 C C . ALA A 1 118 ? 17.243 32.919 18.478 1.00 18.57 371 ALA A C 1
ATOM 922 O O . ALA A 1 118 ? 18.123 32.465 19.185 1.00 17.43 371 ALA A O 1
ATOM 924 N N . PHE A 1 119 ? 17.391 34.021 17.753 1.00 18.15 372 PHE A N 1
ATOM 925 C CA . PHE A 1 119 ? 18.655 34.744 17.688 1.00 18.86 372 PHE A CA 1
ATOM 926 C C . PHE A 1 119 ? 18.396 36.202 17.986 1.00 20.41 372 PHE A C 1
ATOM 927 O O . PHE A 1 119 ? 17.504 36.806 17.378 1.00 21.93 372 PHE A O 1
ATOM 935 N N . ASP A 1 120 ? 19.186 36.763 18.891 1.00 21.06 373 ASP A N 1
ATOM 936 C CA . ASP A 1 120 ? 19.086 38.179 19.230 1.00 21.76 373 ASP A CA 1
ATOM 937 C C . ASP A 1 120 ? 20.178 38.881 18.450 1.00 22.86 373 ASP A C 1
ATOM 938 O O . ASP A 1 120 ? 21.338 38.841 18.836 1.00 22.73 373 ASP A O 1
ATOM 943 N N . SER A 1 121 ? 19.814 39.536 17.357 1.00 25.36 374 SER A N 1
ATOM 944 C CA . SER A 1 121 ? 20.822 40.161 16.517 1.00 27.17 374 SER A CA 1
ATOM 945 C C . SER A 1 121 ? 21.479 41.368 17.175 1.00 27.95 374 SER A C 1
ATOM 946 O O . SER A 1 121 ? 22.691 41.561 17.046 1.00 28.63 374 SER A O 1
ATOM 949 N N . GLN A 1 122 ? 20.700 42.162 17.901 1.00 28.20 375 GLN A N 1
ATOM 950 C CA . GLN A 1 122 ? 21.250 43.334 18.581 1.00 28.79 375 GLN A CA 1
ATOM 951 C C . GLN A 1 122 ? 22.369 42.948 19.553 1.00 28.03 375 GLN A C 1
ATOM 952 O O . GLN A 1 122 ? 23.349 43.669 19.689 1.00 28.63 375 GLN A O 1
ATOM 958 N N . ASN A 1 123 ? 22.252 41.789 20.206 1.00 25.87 376 ASN A N 1
ATOM 959 C CA . ASN A 1 123 ? 23.225 41.406 21.209 1.00 25.25 376 ASN A CA 1
ATOM 960 C C . ASN A 1 123 ? 24.126 40.225 20.834 1.00 23.40 376 ASN A C 1
ATOM 961 O O . ASN A 1 123 ? 25.012 39.845 21.602 1.00 23.83 376 ASN A O 1
ATOM 966 N N . ASN A 1 124 ? 23.922 39.689 19.642 1.00 21.97 377 ASN A N 1
ATOM 967 C CA . ASN A 1 124 ? 24.721 38.579 19.136 1.00 20.77 377 ASN A CA 1
ATOM 968 C C . ASN A 1 124 ? 24.646 37.375 20.054 1.00 19.69 377 ASN A C 1
ATOM 969 O O . ASN A 1 124 ? 25.645 36.886 20.533 1.00 20.03 377 ASN A O 1
ATOM 974 N N . THR A 1 125 ? 23.434 36.917 20.300 1.00 19.01 378 THR A N 1
ATOM 975 C CA . THR A 1 125 ? 23.245 35.739 21.126 1.00 17.42 378 THR A CA 1
ATOM 976 C C . THR A 1 125 ? 22.230 34.799 20.499 1.00 17.03 378 THR A C 1
ATOM 977 O O . THR A 1 125 ? 21.356 35.193 19.732 1.00 16.24 378 THR A O 1
ATOM 981 N N . VAL A 1 126 ? 22.328 33.534 20.890 1.00 16.62 379 VAL A N 1
ATOM 982 C CA . VAL A 1 126 ? 21.454 32.510 20.344 1.00 16.14 379 VAL A CA 1
ATOM 983 C C . VAL A 1 126 ? 20.875 31.656 21.467 1.00 15.09 379 VAL A C 1
ATOM 984 O O . VAL A 1 126 ? 21.565 31.353 22.418 1.00 15.75 379 VAL A O 1
ATOM 988 N N . TYR A 1 127 ? 19.600 31.278 21.361 1.00 15.37 380 TYR A N 1
ATOM 989 C CA . TYR A 1 127 ? 18.931 30.470 22.386 1.00 15.66 380 TYR A CA 1
ATOM 990 C C . TYR A 1 127 ? 19.542 29.065 2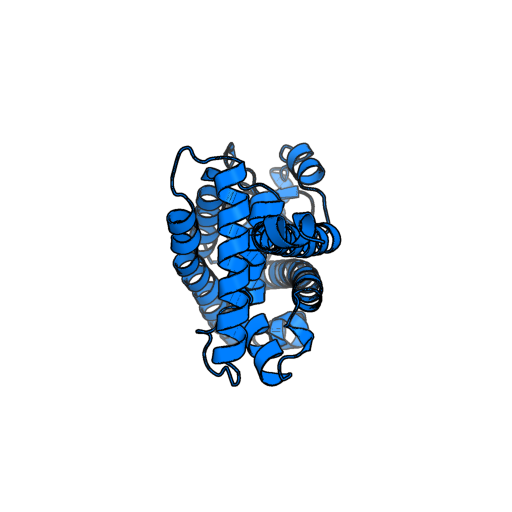2.393 1.00 15.71 380 TYR A C 1
ATOM 991 O O . TYR A 1 127 ? 19.469 28.340 21.390 1.00 16.68 380 TYR A O 1
ATOM 1000 N N . PHE A 1 128 ? 20.135 28.677 23.513 1.00 15.26 381 PHE A N 1
ATOM 1001 C CA . PHE A 1 128 ? 20.896 27.432 23.600 1.00 15.15 381 PHE A CA 1
ATOM 1002 C C . PHE A 1 128 ? 20.885 26.924 25.021 1.00 15.54 381 PHE A C 1
ATOM 1003 O O . PHE A 1 128 ? 21.271 27.633 25.943 1.00 15.27 381 PHE A O 1
ATOM 1011 N N . ASP A 1 129 ? 20.450 25.682 25.201 1.00 15.65 382 ASP A N 1
ATOM 1012 C CA . ASP A 1 129 ? 20.456 25.072 26.515 1.00 16.14 382 ASP A CA 1
ATOM 1013 C C . ASP A 1 129 ? 19.711 25.908 27.556 1.00 16.10 382 ASP A C 1
ATOM 1014 O O . ASP A 1 129 ? 20.143 25.975 28.703 1.00 17.23 382 ASP A O 1
ATOM 1019 N N . GLY A 1 130 ? 18.603 26.554 27.176 1.00 16.61 383 GLY A N 1
ATOM 1020 C CA . GLY A 1 130 ? 17.757 27.253 28.136 1.00 17.55 383 GLY A CA 1
ATOM 1021 C C . GLY A 1 130 ? 17.843 28.760 28.140 1.00 17.72 383 GLY A C 1
ATOM 1022 O O . GLY A 1 130 ? 16.864 29.443 28.441 1.00 20.33 383 GLY A O 1
ATOM 1023 N N . LYS A 1 131 ? 19.016 29.280 27.819 1.00 16.72 384 LYS A N 1
ATOM 1024 C CA . LYS A 1 131 ? 19.204 30.736 27.829 1.00 16.22 384 LYS A CA 1
ATOM 1025 C C . LYS A 1 131 ? 19.842 31.226 26.541 1.00 16.41 384 LYS A C 1
ATOM 1026 O O . LYS A 1 131 ? 20.227 30.423 25.692 1.00 16.32 384 LYS A O 1
ATOM 1032 N N . TYR A 1 132 ? 19.968 32.539 26.395 1.00 15.93 385 TYR A N 1
ATOM 1033 C CA . TYR A 1 132 ? 20.643 33.115 25.239 1.00 16.22 385 TYR A CA 1
ATOM 1034 C C . TYR A 1 132 ? 22.148 33.163 25.468 1.00 16.78 385 TYR A C 1
ATOM 1035 O O . TYR A 1 132 ? 22.650 33.726 26.451 1.00 17.68 385 TYR A O 1
ATOM 1044 N N . ALA A 1 133 ? 22.853 32.543 24.537 1.00 16.31 386 ALA A N 1
ATOM 1045 C CA . ALA A 1 133 ? 24.295 32.358 24.580 1.00 16.93 386 ALA A CA 1
ATOM 1046 C C . ALA A 1 133 ? 25.044 33.239 23.609 1.00 17.60 386 ALA A C 1
ATOM 1047 O O . ALA A 1 133 ? 24.725 33.288 22.426 1.00 17.67 386 ALA A O 1
ATOM 1049 N N . SER A 1 134 ? 26.075 33.914 24.108 1.00 18.30 387 SER A N 1
ATOM 1050 C CA . SER A 1 134 ? 27.014 34.621 23.256 1.00 19.06 387 SER A CA 1
ATOM 1051 C C . SER A 1 134 ? 27.985 33.597 22.660 1.00 19.20 387 SER A C 1
ATOM 1052 O O . SER A 1 134 ? 28.023 32.439 23.090 1.00 18.32 387 SER A O 1
ATOM 1055 N N . PRO A 1 135 ? 28.776 33.995 21.676 1.00 19.29 388 PRO A N 1
ATOM 1056 C CA . PRO A 1 135 ? 29.786 33.093 21.104 1.00 19.88 388 PRO A CA 1
ATOM 1057 C C . PRO A 1 135 ? 30.740 32.497 22.147 1.00 20.63 388 PRO A C 1
ATOM 1058 O O . PRO A 1 135 ? 31.241 31.379 21.984 1.00 20.52 388 PRO A O 1
ATOM 1062 N N . ASP A 1 136 ? 30.958 33.245 23.225 1.00 21.49 389 ASP A N 1
ATOM 1063 C CA . ASP A 1 136 ? 31.890 32.848 24.273 1.00 22.23 389 ASP A CA 1
ATOM 1064 C C . ASP A 1 136 ? 31.503 31.520 24.901 1.00 20.73 389 ASP A C 1
ATOM 1065 O O . ASP A 1 136 ? 32.352 30.794 25.382 1.00 20.86 389 ASP A O 1
ATOM 1070 N N . VAL A 1 137 ? 30.206 31.224 24.903 1.00 19.61 390 VAL A N 1
ATOM 1071 C CA . VAL A 1 137 ? 29.669 30.009 25.506 1.00 18.55 390 VAL A CA 1
ATOM 1072 C C . VAL A 1 137 ? 30.215 28.752 24.835 1.00 18.64 390 VAL A C 1
ATOM 1073 O O . VAL A 1 137 ? 30.330 27.694 25.457 1.00 18.23 390 VAL A O 1
ATOM 1077 N N . PHE A 1 138 ? 30.589 28.891 23.571 1.00 18.54 391 PHE A N 1
ATOM 1078 C CA . PHE A 1 138 ? 31.022 27.779 22.754 1.00 18.02 391 PHE A CA 1
ATOM 1079 C C . PHE A 1 138 ? 32.530 27.645 22.623 1.00 19.09 391 PHE A C 1
ATOM 1080 O O . PHE A 1 138 ? 32.989 26.818 21.859 1.00 19.07 391 PHE A O 1
ATOM 1088 N N . LYS A 1 139 ? 33.276 28.464 23.359 1.00 19.77 392 LYS A N 1
ATOM 1089 C CA . LYS A 1 139 ? 34.746 28.462 23.308 1.00 21.03 392 LYS A CA 1
ATOM 1090 C C . LYS A 1 139 ? 35.384 27.076 23.369 1.00 20.55 392 LYS A C 1
ATOM 1091 O O . LYS A 1 139 ? 36.321 26.791 22.616 1.00 20.77 392 LYS A O 1
ATOM 1097 N N . SER A 1 140 ? 34.893 26.229 24.270 1.00 20.47 393 SER A N 1
ATOM 1098 C CA . SER A 1 140 ? 35.463 24.893 24.488 1.00 21.56 393 SER A CA 1
ATOM 1099 C C . SER A 1 140 ? 35.425 23.962 23.265 1.00 21.49 393 SER A C 1
ATOM 1100 O O . SER A 1 140 ? 36.142 22.964 23.207 1.00 21.83 393 SER A O 1
ATOM 1103 N N . LEU A 1 141 ? 34.574 24.252 22.287 1.00 20.92 394 LEU A N 1
ATOM 1104 C CA . LEU A 1 141 ? 34.549 23.450 21.077 1.00 20.98 394 LEU A CA 1
ATOM 1105 C C . LEU A 1 141 ? 35.862 23.524 20.315 1.00 22.24 394 LEU A C 1
ATOM 1106 O O . LEU A 1 141 ? 36.205 22.598 19.595 1.00 22.98 394 LEU A O 1
ATOM 1111 N N . GLY A 1 142 ? 36.577 24.633 20.458 1.00 23.10 395 GLY A N 1
ATOM 1112 C CA . GLY A 1 142 ? 37.800 24.836 19.696 1.00 23.62 395 GLY A CA 1
ATOM 1113 C C . GLY A 1 142 ? 37.490 25.111 18.237 1.00 24.07 395 GLY A C 1
ATOM 1114 O O . GLY A 1 142 ? 38.230 24.697 17.353 1.00 24.15 395 GLY A O 1
ATOM 1115 N N . CYS A 1 143 ? 36.396 25.839 17.999 1.00 24.08 396 CYS A N 1
ATOM 1116 C CA . CYS A 1 143 ? 35.911 26.143 16.642 1.00 24.64 396 CYS A CA 1
ATOM 1117 C C . CYS A 1 143 ? 35.535 27.606 16.504 1.00 24.32 396 CYS A C 1
ATOM 1118 O O . CYS A 1 143 ? 34.450 27.919 16.009 1.00 23.51 396 CYS A O 1
ATOM 1121 N N . GLU A 1 144 ? 36.410 28.507 16.931 1.00 24.31 397 GLU A N 1
ATOM 1122 C CA . GLU A 1 144 ? 36.066 29.926 16.954 1.00 24.80 397 GLU A CA 1
ATOM 1123 C C . GLU A 1 144 ? 35.594 30.438 15.589 1.00 24.11 397 GLU A C 1
ATOM 1124 O O . GLU A 1 144 ? 34.621 31.172 15.522 1.00 23.79 397 GLU A O 1
ATOM 1130 N N . ASP A 1 145 ? 36.290 30.076 14.516 1.00 23.73 398 ASP A N 1
ATOM 1131 C CA . ASP A 1 145 ? 35.916 30.549 13.185 1.00 23.60 398 ASP A CA 1
ATOM 1132 C C . ASP A 1 145 ? 34.526 30.056 12.786 1.00 22.07 398 ASP A C 1
ATOM 1133 O O . ASP A 1 145 ? 33.735 30.812 12.213 1.00 21.73 398 ASP A O 1
ATOM 1138 N N . PHE A 1 146 ? 34.231 28.787 13.075 1.00 20.85 399 PHE A N 1
ATOM 1139 C CA . PHE A 1 146 ? 32.933 28.225 12.713 1.00 19.61 399 PHE A CA 1
ATOM 1140 C C . PHE A 1 146 ? 31.833 28.911 13.507 1.00 18.94 399 PHE A C 1
ATOM 1141 O O . PHE A 1 146 ? 30.781 29.268 12.970 1.00 18.32 399 PHE A O 1
ATOM 1149 N N . ILE A 1 147 ? 32.069 29.077 14.797 1.00 17.98 400 ILE A N 1
ATOM 1150 C CA . ILE A 1 147 ? 31.105 29.758 15.643 1.00 17.73 400 ILE A CA 1
ATOM 1151 C C . ILE A 1 147 ? 30.890 31.189 15.150 1.00 18.17 400 ILE A C 1
ATOM 1152 O O . ILE A 1 147 ? 29.754 31.642 15.056 1.00 17.29 400 ILE A O 1
ATOM 1157 N N . SER A 1 148 ? 31.969 31.880 14.794 1.00 18.67 401 SER A N 1
ATOM 1158 C CA . SER A 1 148 ? 31.830 33.232 14.248 1.00 19.71 401 SER A CA 1
ATOM 1159 C C . SER A 1 148 ? 30.927 33.206 12.988 1.00 18.74 401 SER A C 1
ATOM 1160 O O . SER A 1 148 ? 30.103 34.096 12.769 1.00 18.98 401 SER A O 1
ATOM 1163 N N . PHE A 1 149 ? 31.129 32.197 12.151 1.00 18.29 402 PHE A N 1
ATOM 1164 C CA . PHE A 1 149 ? 30.378 32.013 10.914 1.00 17.66 402 PHE A CA 1
ATOM 1165 C C . PHE A 1 149 ? 28.898 31.812 11.257 1.00 17.51 402 PHE A C 1
ATOM 1166 O O . PHE A 1 149 ? 28.018 32.473 10.698 1.00 17.82 402 PHE A O 1
ATOM 1174 N N . VAL A 1 150 ? 28.619 30.940 12.228 1.00 16.59 403 VAL A N 1
ATOM 1175 C CA . VAL A 1 150 ? 27.241 30.726 12.632 1.00 16.14 403 VAL A CA 1
ATOM 1176 C C . VAL A 1 150 ? 26.558 32.033 13.079 1.00 16.01 403 VAL A C 1
ATOM 1177 O O . VAL A 1 150 ? 25.455 32.364 12.645 1.00 15.94 403 VAL A O 1
ATOM 1181 N N . PHE A 1 151 ? 27.217 32.783 13.938 1.00 16.44 404 PHE A N 1
ATOM 1182 C CA . PHE A 1 151 ? 26.594 33.980 14.478 1.00 16.52 404 PHE A CA 1
ATOM 1183 C C . PHE A 1 151 ? 26.461 35.050 13.392 1.00 16.97 404 PHE A C 1
ATOM 1184 O O . PHE A 1 151 ? 25.471 35.798 13.362 1.00 17.63 404 PHE A O 1
ATOM 1192 N N . GLU A 1 152 ? 27.441 35.111 12.499 1.00 17.34 405 GLU A N 1
ATOM 1193 C CA . GLU A 1 152 ? 27.367 36.047 11.389 1.00 18.03 405 GLU A CA 1
ATOM 1194 C C . GLU A 1 152 ? 26.167 35.705 10.507 1.00 18.18 405 GLU A C 1
ATOM 1195 O O . GLU A 1 152 ? 25.438 36.598 10.063 1.00 19.21 405 GLU A O 1
ATOM 1201 N N . PHE A 1 153 ? 25.962 34.411 10.258 1.00 17.78 406 PHE A N 1
ATOM 1202 C CA . PHE A 1 153 ? 24.800 33.973 9.501 1.00 17.47 406 PHE A CA 1
ATOM 1203 C C . PHE A 1 153 ? 23.520 34.365 10.243 1.00 18.13 406 PHE A C 1
ATOM 1204 O O . PHE A 1 153 ? 22.572 34.836 9.633 1.00 18.16 406 PHE A O 1
ATOM 1212 N N . GLY A 1 154 ? 23.479 34.148 11.552 1.00 17.83 407 GLY A N 1
ATOM 1213 C CA . GLY A 1 154 ? 22.337 34.564 12.352 1.00 18.70 407 GLY A CA 1
ATOM 1214 C C . GLY A 1 154 ? 22.023 36.040 12.140 1.00 20.02 407 GLY A C 1
ATOM 1215 O O . GLY A 1 154 ? 20.885 36.418 11.844 1.00 19.95 407 GLY A O 1
ATOM 1216 N N . LYS A 1 155 ? 23.040 36.877 12.280 1.00 21.00 408 LYS A N 1
ATOM 1217 C CA . LYS A 1 155 ? 22.856 38.313 12.088 1.00 22.74 408 LYS A CA 1
ATOM 1218 C C . LYS A 1 155 ? 22.380 38.634 10.684 1.00 22.80 408 LYS A C 1
ATOM 1219 O O . LYS A 1 155 ? 21.476 39.463 10.484 1.00 22.03 408 LYS A O 1
ATOM 1225 N N . SER A 1 156 ? 22.985 37.979 9.702 1.00 22.60 409 SER A N 1
ATOM 1226 C CA . SER A 1 156 ? 22.642 38.233 8.307 1.00 23.57 409 SER A CA 1
ATOM 1227 C C . SER A 1 156 ? 21.198 37.905 8.029 1.00 24.06 409 SER A C 1
ATOM 1228 O O . SER A 1 156 ? 20.471 38.692 7.443 1.00 23.56 409 SER A O 1
ATOM 1231 N N . LEU A 1 157 ? 20.770 36.722 8.446 1.00 24.80 410 LEU A N 1
ATOM 1232 C CA . LEU A 1 157 ? 19.379 36.337 8.244 1.00 25.24 410 LEU A CA 1
ATOM 1233 C C . LEU A 1 157 ? 18.412 37.204 9.071 1.00 25.74 410 LEU A C 1
ATOM 1234 O O . LEU A 1 157 ? 17.347 37.570 8.587 1.00 25.44 410 LEU A O 1
ATOM 1239 N N . CYS A 1 158 ? 18.761 37.535 10.314 1.00 26.56 411 CYS A N 1
ATOM 1240 C CA . CYS A 1 158 ? 17.956 38.461 11.135 1.00 27.31 411 CYS A CA 1
ATOM 1241 C C . CYS A 1 158 ? 17.800 39.839 10.493 1.00 28.20 411 CYS A C 1
ATOM 1242 O O . CYS A 1 158 ? 16.763 40.490 10.628 1.00 29.12 411 CYS A O 1
ATOM 1245 N N . SER A 1 159 ? 18.828 40.280 9.784 1.00 29.08 412 SER A N 1
ATOM 1246 C CA . SER A 1 159 ? 18.795 41.604 9.160 1.00 29.52 412 SER A CA 1
ATOM 1247 C C . SER A 1 159 ? 17.628 41.736 8.175 1.00 30.05 412 SER A C 1
ATOM 1248 O O . SER A 1 159 ? 17.221 42.852 7.821 1.00 29.55 412 SER A O 1
ATOM 1251 N N . MET A 1 160 ? 17.073 40.600 7.765 1.00 29.83 413 MET A N 1
ATOM 1252 C CA . MET A 1 160 ? 15.998 40.563 6.778 1.00 30.27 413 MET A CA 1
ATOM 1253 C C . MET A 1 160 ? 14.604 40.629 7.368 1.00 30.17 413 MET A C 1
ATOM 1254 O O . MET A 1 160 ? 13.646 40.854 6.634 1.00 29.87 413 MET A O 1
ATOM 1259 N N . HIS A 1 161 ? 14.492 40.433 8.677 1.00 29.98 414 HIS A N 1
ATOM 1260 C CA . HIS A 1 161 ? 13.210 40.461 9.369 1.00 30.54 414 HIS A CA 1
ATOM 1261 C C . HIS A 1 161 ? 12.182 39.570 8.681 1.00 30.25 414 HIS A C 1
ATOM 1262 O O . HIS A 1 161 ? 11.117 40.026 8.249 1.00 30.96 414 HIS A O 1
ATOM 1269 N N . LEU A 1 162 ? 12.532 38.295 8.566 1.00 29.30 415 LEU A N 1
ATOM 1270 C CA . LEU A 1 162 ? 11.663 37.313 7.962 1.00 28.16 415 LEU A CA 1
ATOM 1271 C C . LEU A 1 162 ? 10.472 36.990 8.855 1.00 27.09 415 LEU A C 1
ATOM 1272 O O . LEU A 1 162 ? 10.604 36.833 10.063 1.00 27.28 415 LEU A O 1
ATOM 1277 N N . THR A 1 163 ? 9.297 36.900 8.251 1.00 26.13 416 THR A N 1
ATOM 1278 C CA . THR A 1 163 ? 8.122 36.477 8.986 1.00 25.34 416 THR A CA 1
ATOM 1279 C C . THR A 1 163 ? 8.157 34.958 9.128 1.00 24.36 416 THR A C 1
ATOM 1280 O O . THR A 1 163 ? 8.948 34.271 8.456 1.00 23.87 416 THR A O 1
ATOM 1284 N N . GLU A 1 164 ? 7.310 34.440 10.004 1.00 23.37 417 GLU A N 1
ATOM 1285 C CA . GLU A 1 164 ? 7.188 33.009 10.209 1.00 22.60 417 GLU A CA 1
ATOM 1286 C C . GLU A 1 164 ? 6.861 32.317 8.896 1.00 22.65 417 GLU A C 1
ATOM 1287 O O . GLU A 1 164 ? 7.426 31.283 8.573 1.00 21.48 417 GLU A O 1
ATOM 1293 N N . ASP A 1 165 ? 5.941 32.885 8.131 1.00 22.79 418 ASP A N 1
ATOM 1294 C CA . ASP A 1 165 ? 5.583 32.268 6.860 1.00 22.82 418 ASP A CA 1
ATOM 1295 C C . ASP A 1 165 ? 6.758 32.286 5.893 1.00 21.77 418 ASP A C 1
ATOM 1296 O O . ASP A 1 165 ? 6.946 31.344 5.129 1.00 21.15 418 ASP A O 1
ATOM 1301 N N . GLU A 1 166 ? 7.536 33.363 5.914 1.00 21.75 419 GLU A N 1
ATOM 1302 C CA . GLU A 1 166 ? 8.682 33.483 5.027 1.00 22.02 419 GLU A CA 1
ATOM 1303 C C . GLU A 1 166 ? 9.704 32.420 5.396 1.00 21.73 419 GLU A C 1
ATOM 1304 O O . GLU A 1 166 ? 10.300 31.793 4.526 1.00 21.92 419 GLU A O 1
ATOM 1310 N N . ILE A 1 167 ? 9.893 32.228 6.693 1.00 21.35 420 ILE A N 1
ATOM 1311 C CA . ILE A 1 167 ? 10.825 31.203 7.170 1.00 20.90 420 ILE A CA 1
ATOM 1312 C C . ILE A 1 167 ? 10.330 29.811 6.772 1.00 20.35 420 ILE A C 1
ATOM 1313 O O . ILE A 1 167 ? 11.109 28.939 6.348 1.00 18.77 420 ILE A O 1
ATOM 1318 N N . ALA A 1 168 ? 9.023 29.601 6.907 1.00 19.63 421 ALA A N 1
ATOM 1319 C CA . ALA A 1 168 ? 8.413 28.334 6.542 1.00 19.82 421 ALA A CA 1
ATOM 1320 C C . ALA A 1 168 ? 8.695 27.997 5.083 1.00 20.01 421 ALA A C 1
ATOM 1321 O O . ALA A 1 168 ? 9.166 26.890 4.755 1.00 18.88 421 ALA A O 1
ATOM 1323 N N . LEU A 1 169 ? 8.400 28.942 4.200 1.00 19.78 422 LEU A N 1
ATOM 1324 C CA . LEU A 1 169 ? 8.580 28.715 2.780 1.00 20.33 422 LEU A CA 1
ATOM 1325 C C . LEU A 1 169 ? 10.041 28.604 2.366 1.00 19.38 422 LEU A C 1
ATOM 1326 O O . LEU A 1 169 ? 10.373 27.854 1.450 1.00 19.21 422 LEU A O 1
ATOM 1331 N N . PHE A 1 170 ? 10.910 29.365 3.025 1.00 19.25 423 PHE A N 1
ATOM 1332 C CA . PHE A 1 170 ? 12.332 29.336 2.671 1.00 19.54 423 PHE A CA 1
ATOM 1333 C C . PHE A 1 170 ? 12.916 27.994 3.131 1.00 18.77 423 PHE A C 1
ATOM 1334 O O . PHE A 1 170 ? 13.725 27.367 2.429 1.00 19.30 423 PHE A O 1
ATOM 1342 N N . SER A 1 171 ? 12.476 27.545 4.297 1.00 18.65 424 SER A N 1
ATOM 1343 C CA . SER A 1 171 ? 12.870 26.243 4.833 1.00 18.65 424 SER A CA 1
ATOM 1344 C C . SER A 1 171 ? 12.450 25.131 3.881 1.00 18.59 424 SER A C 1
ATOM 1345 O O . SER A 1 171 ? 13.220 24.219 3.588 1.00 19.03 424 SER A O 1
ATOM 1348 N N . ALA A 1 172 ? 11.218 25.200 3.390 1.00 18.51 425 ALA A N 1
ATOM 1349 C CA . ALA A 1 172 ? 10.740 24.185 2.454 1.00 19.06 425 ALA A CA 1
ATOM 1350 C C . ALA A 1 172 ? 11.487 24.261 1.125 1.00 18.86 425 ALA A C 1
ATOM 1351 O O . ALA A 1 172 ? 11.680 23.233 0.464 1.00 20.11 425 ALA A O 1
ATOM 1353 N N . PHE A 1 173 ? 11.908 25.460 0.746 1.00 18.83 426 PHE A N 1
ATOM 1354 C CA . PHE A 1 173 ? 12.657 25.679 -0.489 1.00 19.55 426 PHE A CA 1
ATOM 1355 C C . PHE A 1 173 ? 14.016 24.990 -0.417 1.00 19.72 426 PHE A C 1
ATOM 1356 O O . PHE A 1 173 ? 14.365 24.233 -1.310 1.00 19.75 426 PHE A O 1
ATOM 1364 N N . VAL A 1 174 ? 14.776 25.199 0.665 1.00 20.47 427 VAL A N 1
ATOM 1365 C CA . VAL A 1 174 ? 16.126 24.606 0.753 1.00 21.15 427 VAL A CA 1
ATOM 1366 C C . VAL A 1 174 ? 16.103 23.127 1.023 1.00 22.06 427 VAL A C 1
ATOM 1367 O O . VAL A 1 174 ? 17.083 22.425 0.766 1.00 23.65 427 VAL A O 1
ATOM 1371 N N . LEU A 1 175 ? 14.995 22.638 1.558 1.00 20.78 428 LEU A N 1
ATOM 1372 C CA . LEU A 1 175 ? 14.878 21.219 1.818 1.00 21.72 428 LEU A CA 1
ATOM 1373 C C . LEU A 1 175 ? 14.656 20.482 0.510 1.00 21.44 428 LEU A C 1
ATOM 1374 O O . LEU A 1 175 ? 15.325 19.496 0.216 1.00 21.01 428 LEU A O 1
ATOM 1379 N N . MET A 1 176 ? 13.734 21.011 -0.290 1.00 21.39 429 MET A N 1
ATOM 1380 C CA . MET A 1 176 ? 13.360 20.383 -1.548 1.00 22.40 429 MET A CA 1
ATOM 1381 C C . MET A 1 176 ? 14.291 20.871 -2.639 1.00 22.78 429 MET A C 1
ATOM 1382 O O . MET A 1 176 ? 13.856 21.461 -3.631 1.00 23.28 429 MET A O 1
ATOM 1387 N N . SER A 1 177 ? 15.582 20.634 -2.443 1.00 23.41 430 SER A N 1
ATOM 1388 C CA . SER A 1 177 ? 16.608 21.083 -3.377 1.00 23.08 430 SER A CA 1
ATOM 1389 C C . SER A 1 177 ? 16.884 19.959 -4.378 1.00 23.11 430 SER A C 1
ATOM 1390 O O . SER A 1 177 ? 17.272 18.863 -3.992 1.00 22.87 430 SER A O 1
ATOM 1393 N N . ALA A 1 178 ? 16.671 20.228 -5.659 1.00 24.56 431 ALA A N 1
ATOM 1394 C CA . ALA A 1 178 ? 16.892 19.209 -6.671 1.00 25.39 431 ALA A CA 1
ATOM 1395 C C . ALA A 1 178 ? 18.363 19.016 -7.030 1.00 26.22 431 ALA A C 1
ATOM 1396 O O . ALA A 1 178 ? 18.699 18.083 -7.764 1.00 27.62 431 ALA A O 1
ATOM 1398 N N . ASP A 1 179 ? 19.253 19.854 -6.527 1.00 26.47 432 ASP A N 1
ATOM 1399 C CA . ASP A 1 179 ? 20.661 19.695 -6.911 1.00 26.94 432 ASP A CA 1
ATOM 1400 C C . ASP A 1 179 ? 21.500 18.929 -5.891 1.00 26.14 432 ASP A C 1
ATOM 1401 O O . ASP A 1 179 ? 22.716 18.833 -6.037 1.00 27.02 432 ASP A O 1
ATOM 1406 N N . ARG A 1 180 ? 20.874 18.366 -4.869 1.00 25.09 433 ARG A N 1
ATOM 1407 C CA . ARG A 1 180 ? 21.625 17.545 -3.934 1.00 23.45 433 ARG A CA 1
ATOM 1408 C C . ARG A 1 180 ? 22.240 16.366 -4.668 1.00 23.44 433 ARG A C 1
ATOM 1409 O O . ARG A 1 180 ? 21.601 15.768 -5.533 1.00 22.86 433 ARG A O 1
ATOM 1417 N N . SER A 1 181 ? 23.467 16.032 -4.311 1.00 22.93 434 SER A N 1
ATOM 1418 C CA . SER A 1 181 ? 24.123 14.869 -4.896 1.00 23.31 434 SER A CA 1
ATOM 1419 C C . SER A 1 181 ? 23.358 13.578 -4.617 1.00 23.20 434 SER A C 1
ATOM 1420 O O . SER A 1 181 ? 22.779 13.383 -3.541 1.00 23.37 434 SER A O 1
ATOM 1423 N N . TRP A 1 182 ? 23.364 12.686 -5.605 1.00 23.24 435 TRP A N 1
ATOM 1424 C CA . TRP A 1 182 ? 22.857 11.329 -5.448 1.00 23.45 435 TRP A CA 1
ATOM 1425 C C . TRP A 1 182 ? 21.346 11.188 -5.473 1.00 23.75 435 TRP A C 1
ATOM 1426 O O . TRP A 1 182 ? 20.833 10.107 -5.201 1.00 24.12 435 TRP A O 1
ATOM 1437 N N . LEU A 1 183 ? 20.631 12.257 -5.804 1.00 23.67 436 LEU A N 1
ATOM 1438 C CA . LEU A 1 183 ? 19.178 12.154 -5.945 1.00 24.37 436 LEU A CA 1
ATOM 1439 C C . LEU A 1 183 ? 18.796 11.351 -7.186 1.00 25.52 436 LEU A C 1
ATOM 1440 O O . LEU A 1 183 ? 19.437 11.466 -8.231 1.00 25.49 436 LEU A O 1
ATOM 1445 N N . GLN A 1 184 ? 17.733 10.573 -7.047 1.00 26.70 437 GLN A N 1
ATOM 1446 C CA . GLN A 1 184 ? 17.175 9.780 -8.137 1.00 27.88 437 GLN A CA 1
ATOM 1447 C C . GLN A 1 184 ? 16.096 10.559 -8.882 1.00 28.50 437 GLN A C 1
ATOM 1448 O O . GLN A 1 184 ? 16.150 10.693 -10.105 1.00 28.94 437 GLN A O 1
ATOM 1454 N N . GLU A 1 185 ? 15.127 11.090 -8.139 1.00 28.66 438 GLU A N 1
ATOM 1455 C CA . GLU A 1 185 ? 13.981 11.787 -8.727 1.00 29.35 438 GLU A CA 1
ATOM 1456 C C . GLU A 1 185 ? 14.192 13.299 -8.831 1.00 29.64 438 GLU A C 1
ATOM 1457 O O . GLU A 1 185 ? 13.366 14.076 -8.347 1.00 29.31 438 GLU A O 1
ATOM 1463 N N . LYS A 1 186 ? 15.282 13.708 -9.482 1.00 29.88 439 LYS A N 1
ATOM 1464 C CA . LYS A 1 186 ? 15.634 15.129 -9.611 1.00 30.50 439 LYS A CA 1
ATOM 1465 C C . LYS A 1 186 ? 14.530 15.976 -10.256 1.00 30.37 439 LYS A C 1
ATOM 1466 O O . LYS A 1 186 ? 14.214 17.072 -9.790 1.00 29.58 439 LYS A O 1
ATOM 1472 N N . VAL A 1 187 ? 13.928 15.470 -11.324 1.00 30.38 440 VAL A N 1
ATOM 1473 C CA . VAL A 1 187 ? 12.899 16.231 -12.017 1.00 29.98 440 VAL A CA 1
ATOM 1474 C C . VAL A 1 187 ? 11.665 16.473 -11.139 1.00 29.07 440 VAL A C 1
ATOM 1475 O O . VAL A 1 187 ? 11.137 17.585 -11.106 1.00 29.06 440 VAL A O 1
ATOM 1479 N N . LYS A 1 188 ? 11.214 15.454 -10.421 1.00 28.31 441 LYS A N 1
ATOM 1480 C CA . LYS A 1 188 ? 10.057 15.614 -9.543 1.00 28.25 441 LYS A CA 1
ATOM 1481 C C . LYS A 1 188 ? 10.369 16.638 -8.440 1.00 27.31 441 LYS A C 1
ATOM 1482 O O . LYS A 1 188 ? 9.573 17.529 -8.163 1.00 27.95 441 LYS A O 1
ATOM 1488 N N . ILE A 1 189 ? 11.541 16.527 -7.831 1.00 26.40 442 ILE A N 1
ATOM 1489 C CA . ILE A 1 189 ? 11.923 17.445 -6.756 1.00 25.52 442 ILE A CA 1
ATOM 1490 C C . ILE A 1 189 ? 12.019 18.873 -7.272 1.00 26.00 442 ILE A C 1
ATOM 1491 O O . ILE A 1 189 ? 11.514 19.809 -6.644 1.00 25.18 442 ILE A O 1
ATOM 1496 N N . GLU A 1 190 ? 12.628 19.040 -8.442 1.00 26.60 443 GLU A N 1
ATOM 1497 C CA . GLU A 1 190 ? 12.749 20.360 -9.051 1.00 27.63 443 GLU A CA 1
ATOM 1498 C C . GLU A 1 190 ? 11.381 21.014 -9.229 1.00 27.71 443 GLU A C 1
ATOM 1499 O O . GLU A 1 190 ? 11.213 22.189 -8.925 1.00 26.98 443 GLU A O 1
ATOM 1505 N N . LYS A 1 191 ? 10.402 20.248 -9.704 1.00 28.24 444 LYS A N 1
ATOM 1506 C CA . LYS A 1 191 ? 9.057 20.776 -9.917 1.00 28.93 444 LYS A CA 1
ATOM 1507 C C . LYS A 1 191 ? 8.419 21.208 -8.597 1.00 28.33 444 LYS A C 1
ATOM 1508 O O . LYS A 1 191 ? 7.759 22.245 -8.529 1.00 28.21 444 LYS A O 1
ATOM 1514 N N . LEU A 1 192 ? 8.628 20.416 -7.549 1.00 27.70 445 LEU A N 1
ATOM 1515 C CA . LEU A 1 192 ? 8.106 20.772 -6.233 1.00 27.24 445 LEU A CA 1
ATOM 1516 C C . LEU A 1 192 ? 8.782 22.048 -5.719 1.00 26.66 445 LEU A C 1
ATOM 1517 O O . LEU A 1 192 ? 8.124 22.928 -5.169 1.00 25.11 445 LEU A O 1
ATOM 1522 N N . GLN A 1 193 ? 10.092 22.160 -5.918 1.00 26.42 446 GLN A N 1
ATOM 1523 C CA . GLN A 1 193 ? 10.803 23.353 -5.452 1.00 26.01 446 GLN A CA 1
ATOM 1524 C C . GLN A 1 193 ? 10.328 24.606 -6.188 1.00 26.41 446 GLN A C 1
ATOM 1525 O O . GLN A 1 193 ? 10.208 25.677 -5.594 1.00 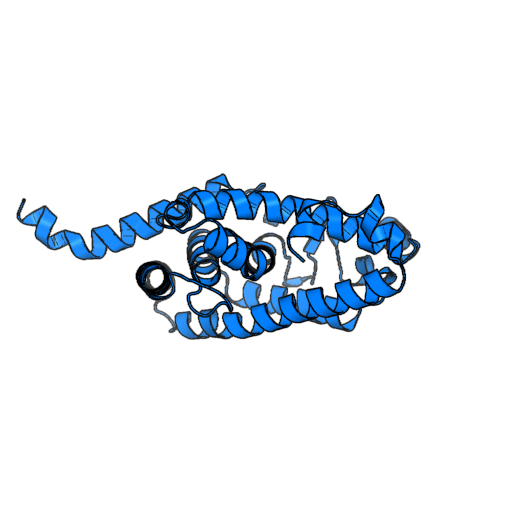25.82 446 GLN A O 1
ATOM 1531 N N . GLN A 1 194 ? 10.076 24.467 -7.487 1.00 26.96 447 GLN A N 1
ATOM 1532 C CA . GLN A 1 194 ? 9.599 25.584 -8.288 1.00 27.74 447 GLN A CA 1
ATOM 1533 C C . GLN A 1 194 ? 8.299 26.119 -7.722 1.00 27.31 447 GLN A C 1
ATOM 1534 O O . GLN A 1 194 ? 8.109 27.321 -7.589 1.00 27.09 447 GLN A O 1
ATOM 1540 N N . LYS A 1 195 ? 7.391 25.211 -7.405 1.00 27.41 448 LYS A N 1
ATOM 1541 C CA . LYS A 1 195 ? 6.107 25.606 -6.847 1.00 27.59 448 LYS A CA 1
ATOM 1542 C C . LYS A 1 195 ? 6.314 26.327 -5.516 1.00 26.72 448 LYS A C 1
ATOM 1543 O O . LYS A 1 195 ? 5.673 27.342 -5.229 1.00 26.54 448 LYS A O 1
ATOM 1549 N N . ILE A 1 196 ? 7.228 25.807 -4.703 1.00 25.65 449 ILE A N 1
ATOM 1550 C CA . ILE A 1 196 ? 7.548 26.451 -3.428 1.00 25.20 449 ILE A CA 1
ATOM 1551 C C . ILE A 1 196 ? 8.165 27.835 -3.616 1.00 25.43 449 ILE A C 1
ATOM 1552 O O . ILE A 1 196 ? 7.837 28.767 -2.888 1.00 25.15 449 ILE A O 1
ATOM 1557 N N . GLN A 1 197 ? 9.059 27.969 -4.588 1.00 25.64 450 GLN A N 1
ATOM 1558 C CA . GLN A 1 197 ? 9.690 29.251 -4.848 1.00 26.59 450 GLN A CA 1
ATOM 1559 C C . GLN A 1 197 ? 8.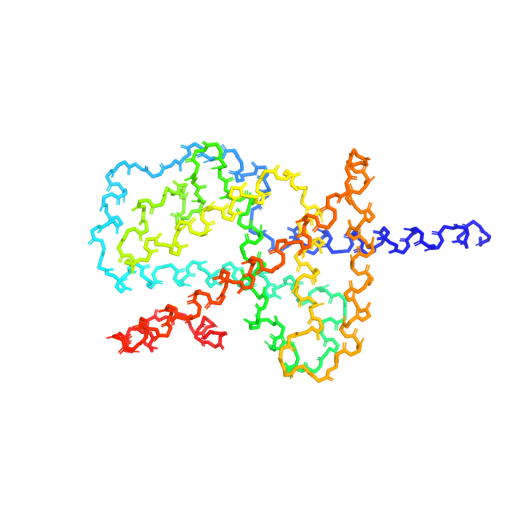639 30.290 -5.230 1.00 26.76 450 GLN A C 1
ATOM 1560 O O . GLN A 1 197 ? 8.711 31.438 -4.799 1.00 27.36 450 GLN A O 1
ATOM 1566 N N . LEU A 1 198 ? 7.652 29.875 -6.013 1.00 27.68 451 LEU A N 1
ATOM 1567 C CA . LEU A 1 198 ? 6.601 30.799 -6.434 1.00 28.03 451 LEU A CA 1
ATOM 1568 C C . LEU A 1 198 ? 5.796 31.267 -5.222 1.00 27.77 451 LEU A C 1
ATOM 1569 O O . LEU A 1 198 ? 5.477 32.457 -5.093 1.00 28.55 451 LEU A O 1
ATOM 1574 N N . ALA A 1 199 ? 5.505 30.334 -4.318 1.00 27.78 452 ALA A N 1
ATOM 1575 C CA . ALA A 1 199 ? 4.747 30.632 -3.109 1.00 27.67 452 ALA A CA 1
ATOM 1576 C C . ALA A 1 199 ? 5.569 31.501 -2.166 1.00 27.78 452 ALA A C 1
ATOM 1577 O O . ALA A 1 199 ? 5.038 32.373 -1.488 1.00 27.47 452 ALA A O 1
ATOM 1579 N N . LEU A 1 200 ? 6.876 31.248 -2.124 1.00 27.99 453 LEU A N 1
ATOM 1580 C CA . LEU A 1 200 ? 7.769 32.060 -1.314 1.00 28.17 453 LEU A CA 1
ATOM 1581 C C . LEU A 1 200 ? 7.785 33.482 -1.847 1.00 29.13 453 LEU A C 1
ATOM 1582 O O . LEU A 1 200 ? 7.700 34.440 -1.082 1.00 29.12 453 LEU A O 1
ATOM 1587 N N . GLN A 1 201 ? 7.902 33.612 -3.163 1.00 30.70 454 GLN A N 1
ATOM 1588 C CA . GLN A 1 201 ? 7.899 34.922 -3.801 1.00 32.28 454 GLN A CA 1
ATOM 1589 C C . GLN A 1 201 ? 6.556 35.596 -3.519 1.00 33.14 454 GLN A C 1
ATOM 1590 O O . GLN A 1 201 ? 6.516 36.773 -3.203 1.00 33.26 454 GLN A O 1
ATOM 1596 N N . HIS A 1 202 ? 5.476 34.820 -3.609 1.00 34.53 455 HIS A N 1
ATOM 1597 C CA . HIS A 1 202 ? 4.115 35.288 -3.316 1.00 35.84 455 HIS A CA 1
ATOM 1598 C C . HIS A 1 202 ? 4.036 35.869 -1.906 1.00 36.50 455 HIS A C 1
ATOM 1599 O O . HIS A 1 202 ? 3.511 36.971 -1.699 1.00 37.04 455 HIS A O 1
ATOM 1606 N N . VAL A 1 203 ? 4.592 35.136 -0.944 1.00 36.91 456 VAL A N 1
ATOM 1607 C CA . VAL A 1 203 ? 4.579 35.548 0.461 1.00 37.47 456 VAL A CA 1
ATOM 1608 C C . VAL A 1 203 ? 5.489 36.757 0.765 1.00 37.75 456 VAL A C 1
ATOM 1609 O O . VAL A 1 203 ? 5.168 37.572 1.628 1.00 37.54 456 VAL A O 1
ATOM 1613 N N . LEU A 1 204 ? 6.617 36.860 0.066 1.00 38.26 457 LEU A N 1
ATOM 1614 C CA . LEU A 1 204 ? 7.578 37.936 0.292 1.00 39.07 457 LEU A CA 1
ATOM 1615 C C . LEU A 1 204 ? 7.071 39.294 -0.173 1.00 40.74 457 LEU A C 1
ATOM 1616 O O . LEU A 1 204 ? 7.168 40.283 0.548 1.00 40.68 457 LEU A O 1
ATOM 1621 N N . GLN A 1 205 ? 6.543 39.337 -1.388 1.00 42.91 458 GLN A N 1
ATOM 1622 C CA . GLN A 1 205 ? 6.067 40.597 -1.961 1.00 44.88 458 GLN A CA 1
ATOM 1623 C C . GLN A 1 205 ? 4.690 40.997 -1.427 1.00 46.43 458 GLN A C 1
ATOM 1624 O O . GLN A 1 205 ? 4.077 41.950 -1.899 1.00 46.56 458 GLN A O 1
ATOM 1630 N N . LYS A 1 206 ? 4.214 40.264 -0.434 1.00 48.14 459 LYS A N 1
ATOM 1631 C CA . LYS A 1 206 ? 2.937 40.552 0.191 1.00 49.71 459 LYS A CA 1
ATOM 1632 C C . LYS A 1 206 ? 3.190 41.531 1.325 1.00 51.08 459 LYS A C 1
ATOM 1633 O O . LYS A 1 206 ? 2.334 42.348 1.676 1.00 51.40 459 LYS A O 1
ATOM 1639 N N . ASN A 1 207 ? 4.404 41.461 1.861 1.00 52.60 460 ASN A N 1
ATOM 1640 C CA . ASN A 1 207 ? 4.823 42.278 2.979 1.00 53.72 460 ASN A CA 1
ATOM 1641 C C . ASN A 1 207 ? 5.691 43.444 2.529 1.00 54.93 460 ASN A C 1
ATOM 1642 O O . ASN A 1 207 ? 5.473 44.590 2.935 1.00 55.17 460 ASN A O 1
ATOM 1647 N N . HIS A 1 208 ? 6.664 43.150 1.669 1.00 56.26 461 HIS A N 1
ATOM 1648 C CA . HIS A 1 208 ? 7.652 44.144 1.276 1.00 57.25 461 HIS A CA 1
ATOM 1649 C C . HIS A 1 208 ? 7.951 44.218 -0.213 1.00 57.81 461 HIS A C 1
ATOM 1650 O O . HIS A 1 208 ? 9.021 43.797 -0.650 1.00 57.71 461 HIS A O 1
ATOM 1657 N N . ARG A 1 209 ? 7.020 44.767 -0.990 1.00 58.67 462 ARG A N 1
ATOM 1658 C CA . ARG A 1 209 ? 7.278 45.014 -2.407 1.00 59.32 462 ARG A CA 1
ATOM 1659 C C . ARG A 1 209 ? 8.243 46.202 -2.521 1.00 59.63 462 ARG A C 1
ATOM 1660 O O . ARG A 1 209 ? 8.432 46.772 -3.598 1.00 59.70 462 ARG A O 1
ATOM 1668 N N . GLU A 1 210 ? 8.845 46.565 -1.390 1.00 59.91 463 GLU A N 1
ATOM 1669 C CA . GLU A 1 210 ? 9.809 47.656 -1.320 1.00 60.04 463 GLU A CA 1
ATOM 1670 C C . GLU A 1 210 ? 11.115 47.294 -2.021 1.00 59.79 463 GLU A C 1
ATOM 1671 O O . GLU A 1 210 ? 11.830 48.174 -2.509 1.00 59.91 463 GLU A O 1
ATOM 1677 N N . ASP A 1 211 ? 11.425 46.001 -2.069 1.00 59.29 464 ASP A N 1
ATOM 1678 C CA . ASP A 1 211 ? 12.658 45.528 -2.688 1.00 58.95 464 ASP A CA 1
ATOM 1679 C C . ASP A 1 211 ? 12.392 44.268 -3.522 1.00 58.28 464 ASP A C 1
ATOM 1680 O O . ASP A 1 211 ? 11.252 43.999 -3.913 1.00 58.25 464 ASP A O 1
ATOM 1685 N N . GLY A 1 212 ? 13.456 43.521 -3.812 1.00 57.39 465 GLY A N 1
ATOM 1686 C CA . GLY A 1 212 ? 13.365 42.248 -4.514 1.00 56.56 465 GLY A CA 1
ATOM 1687 C C . GLY A 1 212 ? 14.227 41.267 -3.736 1.00 55.64 465 GLY A C 1
ATOM 1688 O O . GLY A 1 212 ? 15.174 40.683 -4.267 1.00 55.53 465 GLY A O 1
ATOM 1689 N N . ILE A 1 213 ? 13.882 41.094 -2.461 1.00 54.54 466 ILE A N 1
ATOM 1690 C CA . ILE A 1 213 ? 14.670 40.295 -1.517 1.00 53.59 466 ILE A CA 1
ATOM 1691 C C . ILE A 1 213 ? 14.676 38.791 -1.799 1.00 52.39 466 ILE A C 1
ATOM 1692 O O . ILE A 1 213 ? 15.427 38.048 -1.167 1.00 52.19 466 ILE A O 1
ATOM 1697 N N . LEU A 1 214 ? 13.861 38.334 -2.743 1.00 51.04 467 LEU A N 1
ATOM 1698 C CA . LEU A 1 214 ? 13.846 36.914 -3.062 1.00 50.10 467 LEU A CA 1
ATOM 1699 C C . LEU A 1 214 ? 15.247 36.447 -3.444 1.00 49.27 467 LEU A C 1
ATOM 1700 O O . LEU A 1 214 ? 15.700 35.393 -2.993 1.00 48.87 467 LEU A O 1
ATOM 1705 N N . THR A 1 215 ? 15.934 37.239 -4.265 1.00 48.16 468 THR A N 1
ATOM 1706 C CA . THR A 1 215 ? 17.280 36.880 -4.718 1.00 47.21 468 THR A CA 1
ATOM 1707 C C . THR A 1 215 ? 18.275 36.970 -3.563 1.00 46.15 468 THR A C 1
ATOM 1708 O O . THR A 1 215 ? 19.188 36.151 -3.462 1.00 45.93 468 THR A O 1
ATOM 1712 N N . LYS A 1 216 ? 18.089 37.959 -2.692 1.00 45.03 469 LYS A N 1
ATOM 1713 C CA . LYS A 1 216 ? 18.924 38.117 -1.500 1.00 44.07 469 LYS A CA 1
ATOM 1714 C C . LYS A 1 216 ? 18.748 36.895 -0.589 1.00 42.72 469 LYS A C 1
ATOM 1715 O O . LYS A 1 216 ? 19.697 36.406 0.018 1.00 42.09 469 LYS A O 1
ATOM 1721 N N . LEU A 1 217 ? 17.520 36.403 -0.511 1.00 41.25 470 LEU A N 1
ATOM 1722 C CA . LEU A 1 217 ? 17.227 35.219 0.277 1.00 40.39 470 LEU A CA 1
ATOM 1723 C C . LEU A 1 217 ? 17.939 34.026 -0.365 1.00 39.94 470 LEU A C 1
ATOM 1724 O O . LEU A 1 217 ? 18.729 33.346 0.283 1.00 39.46 470 LEU A O 1
ATOM 1729 N N . ILE A 1 218 ? 17.698 33.801 -1.657 1.00 39.52 471 ILE A N 1
ATOM 1730 C CA . ILE A 1 218 ? 18.314 32.680 -2.372 1.00 39.58 471 ILE A CA 1
ATOM 1731 C C . ILE A 1 218 ? 19.845 32.777 -2.362 1.00 39.05 471 ILE A C 1
ATOM 1732 O O . ILE A 1 218 ? 20.542 31.769 -2.408 1.00 39.01 471 ILE A O 1
ATOM 1737 N N . CYS A 1 219 ? 20.358 33.996 -2.271 1.00 38.84 472 CYS A N 1
ATOM 1738 C CA . CYS A 1 219 ? 21.787 34.228 -2.127 1.00 38.73 472 CYS A CA 1
ATOM 1739 C C . CYS A 1 219 ? 22.304 33.489 -0.890 1.00 37.91 472 CYS A C 1
ATOM 1740 O O . CYS A 1 219 ? 23.397 32.910 -0.899 1.00 38.05 472 CYS A O 1
ATOM 1743 N N . LYS A 1 220 ? 21.503 33.498 0.176 1.00 36.43 473 LYS A N 1
ATOM 1744 C CA . LYS A 1 220 ? 21.887 32.849 1.430 1.00 35.85 473 LYS A CA 1
ATOM 1745 C C . LYS A 1 220 ? 22.009 31.347 1.280 1.00 34.40 473 LYS A C 1
ATOM 1746 O O . LYS A 1 220 ? 22.720 30.695 2.043 1.00 34.63 473 LYS A O 1
ATOM 1752 N N . VAL A 1 221 ? 21.304 30.803 0.296 1.00 32.79 474 VAL A N 1
ATOM 1753 C CA . VAL A 1 221 ? 21.325 29.380 0.041 1.00 32.12 474 VAL A CA 1
ATOM 1754 C C . VAL A 1 221 ? 22.748 28.865 -0.038 1.00 30.98 474 VAL A C 1
ATOM 1755 O O . VAL A 1 221 ? 23.048 27.812 0.530 1.00 30.73 474 VAL A O 1
ATOM 1759 N N . SER A 1 222 ? 23.615 29.597 -0.746 1.00 29.21 475 SER A N 1
ATOM 1760 C CA . SER A 1 222 ? 25.016 29.226 -0.876 1.00 28.42 475 SER A CA 1
ATOM 1761 C C . SER A 1 222 ? 25.741 29.283 0.470 1.00 26.92 475 SER A C 1
ATOM 1762 O O . SER A 1 222 ? 26.572 28.429 0.775 1.00 26.44 475 SER A O 1
ATOM 1765 N N . THR A 1 223 ? 25.415 30.272 1.288 1.00 25.98 476 THR A N 1
ATOM 1766 C CA . THR A 1 223 ? 26.085 30.433 2.570 1.00 25.33 476 THR A CA 1
ATOM 1767 C C . THR A 1 223 ? 25.757 29.269 3.471 1.00 24.42 476 THR A C 1
ATOM 1768 O O . THR A 1 223 ? 26.618 28.765 4.192 1.00 23.70 476 THR A O 1
ATOM 1772 N N . LEU A 1 224 ? 24.497 28.850 3.420 1.00 23.79 477 LEU A N 1
ATOM 1773 C CA . LEU A 1 224 ? 24.027 27.732 4.235 1.00 23.49 477 LEU A CA 1
ATOM 1774 C C . LEU A 1 224 ? 24.784 26.486 3.936 1.00 23.26 477 LEU A C 1
ATOM 1775 O O . LEU A 1 224 ? 25.140 25.709 4.818 1.00 23.01 477 LEU A O 1
ATOM 1780 N N . ARG A 1 225 ? 24.996 26.256 2.654 1.00 22.16 478 ARG A N 1
ATOM 1781 C CA . ARG A 1 225 ? 25.709 25.083 2.235 1.00 21.92 478 ARG A CA 1
ATOM 1782 C C . ARG A 1 225 ? 27.133 25.105 2.742 1.00 20.90 478 ARG A C 1
ATOM 1783 O O . ARG A 1 225 ? 27.657 24.090 3.143 1.00 21.25 478 ARG A O 1
ATOM 1791 N N . ALA A 1 226 ? 27.743 26.281 2.735 1.00 20.86 479 ALA A N 1
ATOM 1792 C CA . ALA A 1 226 ? 29.103 26.429 3.217 1.00 20.64 479 ALA A CA 1
ATOM 1793 C C . ALA A 1 226 ? 29.149 26.229 4.728 1.00 20.55 479 ALA A C 1
ATOM 1794 O O . ALA A 1 226 ? 30.050 25.577 5.255 1.00 20.65 479 ALA A O 1
ATOM 1796 N N . LEU A 1 227 ? 28.173 26.796 5.422 1.00 20.23 480 LEU A N 1
ATOM 1797 C CA . LEU A 1 227 ? 28.117 26.680 6.863 1.00 20.75 480 LEU A CA 1
ATOM 1798 C C . LEU A 1 227 ? 27.954 25.211 7.261 1.00 20.61 480 LEU A C 1
ATOM 1799 O O . LEU A 1 227 ? 28.680 24.717 8.119 1.00 21.70 480 LEU A O 1
ATOM 1804 N N . CYS A 1 228 ? 27.006 24.514 6.635 1.00 21.02 481 CYS A N 1
ATOM 1805 C CA . CYS A 1 228 ? 26.757 23.113 6.929 1.00 21.86 481 CYS A CA 1
ATOM 1806 C C . CYS A 1 228 ? 27.926 22.227 6.467 1.00 22.64 481 CYS A C 1
ATOM 1807 O O . CYS A 1 228 ? 28.258 21.229 7.092 1.00 22.54 481 CYS A O 1
ATOM 1810 N N . GLY A 1 229 ? 28.566 22.617 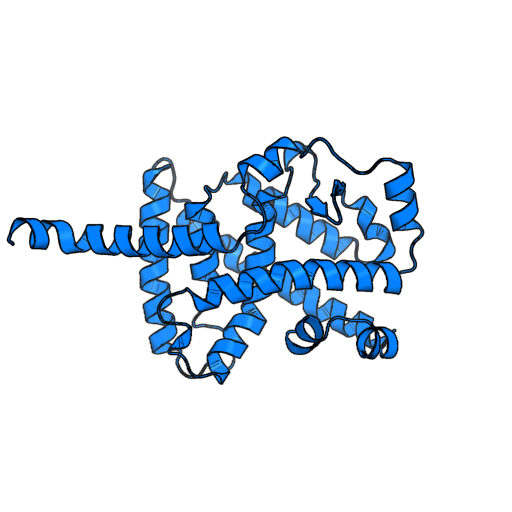5.372 1.00 23.49 482 GLY A N 1
ATOM 1811 C CA . GLY A 1 229 ? 29.745 21.904 4.913 1.00 23.72 482 GLY A CA 1
ATOM 1812 C C . GLY A 1 229 ? 30.859 21.953 5.953 1.00 24.18 482 GLY A C 1
ATOM 1813 O O . GLY A 1 229 ? 31.561 20.962 6.178 1.00 25.39 482 GLY A O 1
ATOM 1814 N N . ARG A 1 230 ? 31.012 23.103 6.595 1.00 24.24 483 ARG A N 1
ATOM 1815 C CA . ARG A 1 230 ? 32.057 23.299 7.599 1.00 24.95 483 ARG A CA 1
ATOM 1816 C C . ARG A 1 230 ? 31.745 22.452 8.820 1.00 24.41 483 ARG A C 1
ATOM 1817 O O . ARG A 1 230 ? 32.634 21.829 9.410 1.00 24.35 483 ARG A O 1
ATOM 1825 N N . HIS A 1 231 ? 30.470 22.405 9.180 1.00 23.49 484 HIS A N 1
ATOM 1826 C CA . HIS A 1 231 ? 30.066 21.587 10.305 1.00 23.62 484 HIS A CA 1
ATOM 1827 C C . HIS A 1 231 ? 30.513 20.141 10.076 1.00 24.62 484 HIS A C 1
ATOM 1828 O O . HIS A 1 231 ? 31.074 19.524 10.980 1.00 25.27 484 HIS A O 1
ATOM 1835 N N . THR A 1 232 ? 30.273 19.600 8.877 1.00 25.44 485 THR A N 1
ATOM 1836 C CA . THR A 1 232 ? 30.651 18.215 8.551 1.00 27.14 485 THR A CA 1
ATOM 1837 C C . THR A 1 232 ? 32.147 18.023 8.647 1.00 27.47 485 THR A C 1
ATOM 1838 O O . THR A 1 232 ? 32.627 17.049 9.229 1.00 27.45 485 THR A O 1
ATOM 1842 N N . GLU A 1 233 ? 32.877 18.939 8.035 1.00 28.37 486 GLU A N 1
ATOM 1843 C CA . GLU A 1 233 ? 34.321 18.842 7.997 1.00 29.10 486 GLU A CA 1
ATOM 1844 C C . GLU A 1 233 ? 34.854 18.750 9.412 1.00 28.69 486 GLU A C 1
ATOM 1845 O O . GLU A 1 233 ? 35.658 17.867 9.727 1.00 28.66 486 GLU A O 1
ATOM 1851 N N . LYS A 1 234 ? 34.369 19.644 10.268 1.00 27.69 487 LYS A N 1
ATOM 1852 C CA . LYS A 1 234 ? 34.783 19.693 11.665 1.00 26.92 487 LYS A CA 1
ATOM 1853 C C . LYS A 1 234 ? 34.392 18.452 12.463 1.00 26.08 487 LYS A C 1
ATOM 1854 O O . LYS A 1 234 ? 35.190 17.952 13.275 1.00 25.11 487 LYS A O 1
ATOM 1860 N N . LEU A 1 235 ? 33.169 17.974 12.259 1.00 25.61 488 LEU A N 1
ATOM 1861 C CA . LEU A 1 235 ? 32.715 16.762 12.913 1.00 26.05 488 LEU A CA 1
ATOM 1862 C C . LEU A 1 235 ? 33.654 15.612 12.556 1.00 27.22 488 LEU A C 1
ATOM 1863 O O . LEU A 1 235 ? 34.032 14.825 13.408 1.00 27.15 488 LEU A O 1
ATOM 1868 N N . MET A 1 236 ? 34.026 15.511 11.285 1.00 28.43 489 MET A N 1
ATOM 1869 C CA . MET A 1 236 ? 34.946 14.454 10.874 1.00 29.52 489 MET A CA 1
ATOM 1870 C C . MET A 1 236 ? 36.287 14.556 11.582 1.00 29.38 489 MET A C 1
ATOM 1871 O O . MET A 1 236 ? 36.847 13.541 12.008 1.00 29.84 489 MET A O 1
ATOM 1876 N N . ALA A 1 237 ? 36.803 15.768 11.718 1.00 29.41 490 ALA A N 1
ATOM 1877 C CA . ALA A 1 237 ? 38.077 15.962 12.404 1.00 29.53 490 ALA A CA 1
ATOM 1878 C C . ALA A 1 237 ? 37.934 15.628 13.880 1.00 29.37 490 ALA A C 1
ATOM 1879 O O . ALA A 1 237 ? 38.826 15.036 14.486 1.00 29.50 490 ALA A O 1
ATOM 1881 N N . PHE A 1 238 ? 36.818 16.043 14.470 1.00 28.40 491 PHE A N 1
ATOM 1882 C CA . PHE A 1 238 ? 36.562 15.750 15.865 1.00 27.32 491 PHE A CA 1
ATOM 1883 C C . PHE A 1 238 ? 36.468 14.232 16.046 1.00 27.34 491 PHE A C 1
ATOM 1884 O O . PHE A 1 238 ? 37.093 13.670 16.960 1.00 26.82 491 PHE A O 1
ATOM 1892 N N . LYS A 1 239 ? 35.710 13.564 15.178 1.00 27.60 492 LYS A N 1
ATOM 1893 C CA . LYS A 1 239 ? 35.522 12.116 15.265 1.00 28.51 492 LYS A CA 1
ATOM 1894 C C . LYS A 1 239 ? 36.865 11.388 15.182 1.00 29.21 492 LYS A C 1
ATOM 1895 O O . LYS A 1 239 ? 37.045 10.328 15.784 1.00 29.23 492 LYS A O 1
ATOM 1901 N N . ALA A 1 240 ? 37.801 11.972 14.444 1.00 29.57 493 ALA A N 1
ATOM 1902 C CA . ALA A 1 240 ? 39.126 11.361 14.297 1.00 30.21 493 ALA A CA 1
ATOM 1903 C C . ALA A 1 240 ? 39.872 11.312 15.626 1.00 30.00 493 ALA A C 1
ATOM 1904 O O . ALA A 1 240 ? 40.631 10.368 15.892 1.00 30.75 493 ALA A O 1
ATOM 1906 N N . ILE A 1 241 ? 39.641 12.317 16.466 1.00 29.70 494 ILE A N 1
ATOM 1907 C CA . ILE A 1 241 ? 40.328 12.461 17.738 1.00 29.58 494 ILE A CA 1
ATOM 1908 C C . ILE A 1 241 ? 39.576 11.766 18.864 1.00 28.92 494 ILE A C 1
ATOM 1909 O O . ILE A 1 241 ? 40.188 11.210 19.769 1.00 28.29 494 ILE A O 1
ATOM 1914 N N . TYR A 1 242 ? 38.248 11.776 18.790 1.00 27.77 495 TYR A N 1
ATOM 1915 C CA . TYR A 1 242 ? 37.421 11.190 19.839 1.00 27.19 495 TYR A CA 1
ATOM 1916 C C . TYR A 1 242 ? 36.427 10.180 19.269 1.00 26.99 495 TYR A C 1
ATOM 1917 O O . TYR A 1 242 ? 35.217 10.353 19.398 1.00 26.19 495 TYR A O 1
ATOM 1926 N N . PRO A 1 243 ? 36.919 9.103 18.660 1.00 26.45 496 PRO A N 1
ATOM 1927 C CA . PRO A 1 243 ? 36.044 8.148 17.983 1.00 26.68 496 PRO A CA 1
ATOM 1928 C C . PRO A 1 243 ? 35.054 7.468 18.896 1.00 26.54 496 PRO A C 1
ATOM 1929 O O . PRO A 1 243 ? 33.925 7.211 18.501 1.00 26.40 496 PRO A O 1
ATOM 1933 N N . ASP A 1 244 ? 35.501 7.135 20.095 1.00 27.13 497 ASP A N 1
ATOM 1934 C CA . ASP A 1 244 ? 34.654 6.436 21.040 1.00 27.59 497 ASP A CA 1
ATOM 1935 C C . ASP A 1 244 ? 33.631 7.366 21.674 1.00 26.28 497 ASP A C 1
ATOM 1936 O O . ASP A 1 244 ? 32.562 6.921 22.091 1.00 26.41 497 ASP A O 1
ATOM 1941 N N . ILE A 1 245 ? 33.956 8.650 21.788 1.00 25.82 498 ILE A N 1
ATOM 1942 C CA . ILE A 1 245 ? 32.967 9.599 22.309 1.00 25.15 498 ILE A CA 1
ATOM 1943 C C . ILE A 1 245 ? 31.842 9.668 21.297 1.00 23.94 498 ILE A C 1
ATOM 1944 O O . ILE A 1 245 ? 30.678 9.583 21.630 1.00 23.30 498 ILE A O 1
ATOM 1949 N N . VAL A 1 246 ? 32.191 9.808 20.034 1.00 22.92 499 VAL A N 1
ATOM 1950 C CA . VAL A 1 246 ? 31.150 9.849 19.019 1.00 22.77 499 VAL A CA 1
ATOM 1951 C C . VAL A 1 246 ? 30.366 8.526 19.000 1.00 22.57 499 VAL A C 1
ATOM 1952 O O . VAL A 1 246 ? 29.139 8.504 19.018 1.00 22.06 499 VAL A O 1
ATOM 1956 N N . ARG A 1 247 ? 31.073 7.406 18.992 1.00 22.17 500 ARG A N 1
ATOM 1957 C CA . ARG A 1 247 ? 30.403 6.121 18.900 1.00 22.88 500 ARG A CA 1
ATOM 1958 C C . ARG A 1 247 ? 29.447 5.875 20.067 1.00 22.17 500 ARG A C 1
ATOM 1959 O O . ARG A 1 247 ? 28.284 5.506 19.865 1.00 21.90 500 ARG A O 1
ATOM 1967 N N . LEU A 1 248 ? 29.903 6.175 21.276 1.00 21.66 501 LEU A N 1
ATOM 1968 C CA . LEU A 1 248 ? 29.145 5.815 22.460 1.00 21.58 501 LEU A CA 1
ATOM 1969 C C . LEU A 1 248 ? 28.260 6.923 23.021 1.00 20.19 501 LEU A C 1
ATOM 1970 O O . LEU A 1 248 ? 27.265 6.622 23.667 1.00 19.85 501 LEU A O 1
ATOM 1975 N N . HIS A 1 249 ? 28.565 8.183 22.723 1.00 19.45 502 HIS A N 1
ATOM 1976 C CA . HIS A 1 249 ? 27.867 9.271 23.403 1.00 18.63 502 HIS A CA 1
ATOM 1977 C C . HIS A 1 249 ? 27.162 10.283 22.500 1.00 18.45 502 HIS A C 1
ATOM 1978 O O . HIS A 1 249 ? 26.474 11.167 23.000 1.00 18.73 502 HIS A O 1
ATOM 1985 N N . PHE A 1 250 ? 27.344 10.182 21.192 1.00 18.13 503 PHE A N 1
ATOM 1986 C CA . PHE A 1 250 ? 26.637 11.090 20.284 1.00 17.59 503 PHE A CA 1
ATOM 1987 C C . PHE A 1 250 ? 25.278 10.491 19.911 1.00 17.50 503 PHE A C 1
ATOM 1988 O O . PHE A 1 250 ? 25.131 9.271 19.816 1.00 17.34 503 PHE A O 1
ATOM 1996 N N . PRO A 1 251 ? 24.261 11.324 19.717 1.00 17.53 504 PRO A N 1
ATOM 1997 C CA . PRO A 1 251 ? 22.952 10.812 19.328 1.00 17.95 504 PRO A CA 1
ATOM 1998 C C . PRO A 1 251 ? 23.016 10.016 18.028 1.00 18.37 504 PRO A C 1
ATOM 1999 O O . PRO A 1 251 ? 23.609 10.454 17.040 1.00 18.18 504 PRO A O 1
ATOM 2003 N N . PRO A 1 252 ? 22.442 8.824 18.019 1.00 19.53 505 PRO A N 1
ATOM 2004 C CA . PRO A 1 252 ? 22.386 8.045 16.775 1.00 20.36 505 PRO A CA 1
ATOM 2005 C C . PRO A 1 252 ? 21.868 8.800 15.547 1.00 19.70 505 PRO A C 1
ATOM 2006 O O . PRO A 1 252 ? 22.446 8.635 14.467 1.00 20.05 505 PRO A O 1
ATOM 2010 N N . LEU A 1 253 ? 20.795 9.574 15.678 1.00 19.87 506 LEU A N 1
ATOM 2011 C CA . LEU A 1 253 ? 20.280 10.326 14.526 1.00 19.37 506 LEU A CA 1
ATOM 2012 C C . LEU A 1 253 ? 21.353 11.264 13.970 1.00 19.43 506 LEU A C 1
ATOM 2013 O O . LEU A 1 253 ? 21.542 11.374 12.761 1.00 18.61 506 LEU A O 1
ATOM 2018 N N . TYR A 1 254 ? 22.049 11.962 14.856 1.00 18.60 507 TYR A N 1
ATOM 2019 C CA . TYR A 1 254 ? 23.142 12.846 14.459 1.00 18.81 507 TYR A CA 1
ATOM 2020 C C . TYR A 1 254 ? 24.206 12.050 13.691 1.00 19.64 507 TYR A C 1
ATOM 2021 O O . TYR A 1 254 ? 24.676 12.480 12.648 1.00 19.74 507 TYR A O 1
ATOM 2030 N N . LYS A 1 255 ? 24.567 10.872 14.192 1.00 19.68 508 LYS A N 1
ATOM 2031 C CA . LYS A 1 255 ? 25.569 10.056 13.501 1.00 21.65 508 LYS A CA 1
ATOM 2032 C C . LYS A 1 255 ? 25.073 9.583 12.157 1.00 21.97 508 LYS A C 1
ATOM 2033 O O . LYS A 1 255 ? 25.837 9.583 11.183 1.00 22.28 508 LYS A O 1
ATOM 2039 N N . GLU A 1 256 ? 23.794 9.211 12.094 1.00 22.49 509 GLU A N 1
ATOM 2040 C CA . GLU A 1 256 ? 23.194 8.719 10.849 1.00 23.31 509 GLU A CA 1
ATOM 2041 C C . GLU A 1 256 ? 23.227 9.817 9.798 1.00 23.54 509 GLU A C 1
ATOM 2042 O O . GLU A 1 256 ? 23.518 9.583 8.621 1.00 23.68 509 GLU A O 1
ATOM 2048 N N . LEU A 1 257 ? 22.939 11.036 10.226 1.00 23.13 510 LEU A N 1
ATOM 2049 C CA . LEU A 1 257 ? 22.851 12.135 9.275 1.00 23.09 510 LEU A CA 1
ATOM 2050 C C . LEU A 1 257 ? 24.187 12.676 8.805 1.00 23.68 510 LEU A C 1
ATOM 2051 O O . LEU A 1 257 ? 24.319 13.071 7.649 1.00 23.92 510 LEU A O 1
ATOM 2056 N N . PHE A 1 258 ? 25.181 12.679 9.682 1.00 23.64 511 PHE A N 1
ATOM 2057 C CA . PHE A 1 258 ? 26.404 13.418 9.423 1.00 24.23 511 PHE A CA 1
ATOM 2058 C C . PHE A 1 258 ? 27.650 12.571 9.353 1.00 25.60 511 PHE A C 1
ATOM 2059 O O . PHE A 1 258 ? 28.641 13.213 9.015 1.00 27.22 511 PHE A O 1
#

Sequence (251 aa):
HHLEVLFQGPAELEHLAQNISKSHLETCQYLREELQQITWQTFLQEEIENYQNKQREVMWQLCAIKITEAIQYVVEFAKRIDGFMELCQNDQIVLLKAGSLEVVFIRMCRAFDSQNNTVYFDGKYASPDVFKSLGCEDFISFVFEFGKSLCSMHLTEDEIALFSAFVLMSADRSWLQEKVKIEKLQQKIQLALQHVLQKNHREDGILTKLICKVSTLRALCGRHTEKLMAFKAIYPDIVRLHFPPLYKELF

Radius of gyration: 19.03 Å; Cα contacts (8 Å, |Δi|>4): 273; chains: 1; bounding box: 58×42×50 Å

Solvent-accessible surface area: 13193 Å² total; per-residue (Å²): 158,141,124,132,83,133,124,118,44,80,51,106,56,50,125,31,4,107,42,2,15,118,8,2,102,90,3,21,112,87,84,32,98,75,8,94,128,42,37,184,59,58,14,110,114,136,55,24,81,81,15,54,117,61,120,75,44,69,0,17,49,32,17,2,56,64,40,6,80,36,0,93,78,0,33,67,0,0,94,96,5,92,11,3,111,127,5,36,128,84,0,25,76,28,0,21,97,34,0,0,3,3,0,19,16,0,25,19,7,17,17,14,14,34,176,97,41,7,16,58,20,55,46,58,2,0,28,41,86,0,15,115,17,11,49,5,102,110,21,12,62,30,12,6,121,3,0,90,27,0,21,65,14,141,7,48,44,64,3,0,0,0,0,0,0,12,0,0,0,3,9,91,15,70,218,17,119,54,82,110,72,0,72,113,37,26,74,116,4,60,95,0,0,69,39,5,17,74,114,68,73,194,122,96,56,32,20,101,91,0,56,88,38,22,78,43,0,78,51,0,14,31,99,8,55,119,75,8,100,51,0,97,79,104,52,69,81,48,6,146,110,95,6,22,95,49,2,74,124,21,40

GO terms:
  GO:0000977 RNA polymerase II transcription regulatory region sequence-specific DNA binding (F, IDA)
  GO:0003700 DNA-binding transcription factor activity (F, IDA)
  GO:0045944 positive regulation of transcription by RNA polymerase II (P, IDA)
  GO:0098531 ligand-modulated transcription factor activity (F, IDA)
  GO:0008142 oxysterol binding (F, IDA)
  GO:0005634 nucleus (C, IDA)
  GO:0036315 cellular response to sterol (P, IDA)
  GO:0000978 RNA polymerase II cis-regulatory region sequence-specific DNA binding (F, IDA)
  GO:0003677 DNA binding (F, IDA)
  GO:0045893 positive regulation of DNA-templated transcription (P, IDA)
  GO:0043565 sequence-specific DNA binding (F, IDA)
  GO:0030522 intracellular receptor signaling pathway (P, IDA)
  GO:0006355 regulation of DNA-templated transcription (P, IDA)
  GO:0005634 nucleus (C, EXP)
  GO:0001525 angiogenesis (P, IMP)
  GO:0036315 cellular response to sterol (P, IMP)
  GO:0042692 muscle cell differentiation (P, IMP)
  GO:0043124 negative regulation of canonical NF-kappaB signal transduction (P, IMP)
  GO:0010575 positive regulation of vascular endothelial growth factor production (P, IMP)
  GO:0050728 negative regulation of inflammatory response (P, IMP)

CATH classification: 1.10.565.10

InterPro domains:
  IPR000536 Nuclear hormone receptor, ligand-binding domain [PF00104] (327-492)
  IPR000536 Nuclear hormone receptor, ligand-binding domain [PS51843] (272-510)
  IPR000536 Nuclear hormone receptor, ligand-binding domain [SM00430] (325-481)
  IPR001628 Zinc finger, nuclear hormone receptor-type [PF00105] (72-140)
  IPR001628 Zinc finger, nuclear hormone receptor-type [PR00047] (73-89)
  IPR001628 Zinc finger, nuclear hormone receptor-type [PR00047] (89-104)
  IPR001628 Zinc finger, nuclear hormone receptor-type [PR00047] (122-130)
  IPR001628 Zinc finger, nuclear hormone receptor-type [PR00047] (130-138)
  IPR001628 Zinc finger, nuclear hormone receptor-type [PS00031] (73-99)
  IPR001628 Zinc finger, nuclear hormone receptor-type [PS51030] (70-145)
  IPR001628 Zinc finger, nuclear hormone receptor-type [SM00399] (70-141)
  IPR001723 Nuclear hormone receptor [PR00398] (134-144)
  IPR001723 Nuclear hormone receptor [PR00398] (326-347)
  IPR001723 Nuclear hormone receptor [PR00398] (347-363)
  IPR001723 Nuclear hormone receptor [PR00398] (413-428)
  IPR001723 Nuclear hormone receptor [PR00398] (469-486)
  IPR003079 Nuclear receptor ROR [PR01293] (258-279)
  IPR003079 Nuclear receptor ROR [PR01293] (282-295)
  IPR003079 Nuclear receptor ROR [PR01293] (303-320)
  IPR003079 Nuclear receptor ROR [PR01293] (378-395)

Organism: Homo sapiens (NCBI:txid9606)

Nearest PDB structures (foldseek):
  1s0x-assembly1_A  TM=1.002E+00  e=3.168E-34  Homo sapiens
  4s15-assembly1_A  TM=9.876E-01  e=1.464E-30  Homo sapiens
  1nq7-assembly1_A  TM=9.730E-01  e=5.002E-23  Rattus norvegicus
  8gxp-assembly1_A  TM=9.760E-01  e=3.401E-21  Homo sapiens
  5g44-assembly1_A  TM=9.731E-01  e=3.736E-21  Homo sapiens

Foldseek 3Di:
DVVCVVCVPVVLLVVLLVQLLVLLVVLDPDDLVVLVVAQVFADDPVLLVVLLPDAQLRLVQQVLVQLVVQLVSLLSSQVSQPPLVVFDPQQNLLLSLQQSVLLVLLCQLSNADLVVLWTCGPHHTYHLSSSVNNVCSVLSVLSSVSSNLSNVVVADSSLSSLLSLLLSLQLPRPPGDPSVSSVVSNVSSLSSSQVVVCVPPVVDNCSVVSVVCSVSSSVSVVVVVVSVVVVCVVVVVCCVPRRDPVSVSSD

B-factor: mean 29.17, std 11.37, range [13.32, 71.85]

Secondary structure (DSSP, 8-state):
-HHHHHHHHHHHHHHHHHHHHHHHHHT-SS-HHHHHHTTT-BPPHHHHHHHHHS-HHHHHHHHHHHHHHHHHHHHHHHHHSTTTTTS-HHHHHHHHHHHHHHHHHHHGGGGEETTTTEEEETTEEE-GGGGGGGS-HHHHHHHHHHHHHHHTT---HHHHHHHHHHHHS-TTSTT-S-HHHHHHHHHHHHHHHHHHHHHH-TTS-HHHHHHHHHHHHHHHHHHHHHHHHHHHHH-HHHHHHHS-HHHHHH-